Protein AF-X1B1H1-F1 (afdb_monomer)

Radius of gyration: 61.72 Å; Cα contacts (8 Å, |Δi|>4): 89; chains: 1; bounding box: 129×29×176 Å

Secondary structure (DSSP, 8-state):
-PPPPHHHHHHHHHHHHHHHHHHHHHHHHHHHHHHHHHHHHHHHHHHHHHHHHHHHHHHHHHHHHHHHHHHHHHHHHHHHHHHTT-HHHHHHHHHHHHHHHHHHT-HHHHHHHHHHHHHHHHHHHHHHHHHHHHHHHHHHHHHHHHHHHHHHHHHHHHHHHHHHHHHHHS-HHHHHHHHHHHHHHHHHHHHHHTT-HHHHHHHHHHHHHHHHTS-TTT---HHHHHHHHT-

Solvent-accessible surface area (backbone atoms only — not comparable to full-atom values): 12412 Å² total; per-residue (Å²): 137,85,79,82,58,71,69,60,59,55,50,53,54,52,51,51,52,49,54,52,50,51,52,50,51,52,51,49,52,52,51,53,50,52,52,52,51,52,53,50,49,53,51,52,51,55,50,49,55,52,50,53,54,51,49,54,53,51,54,49,49,51,52,54,52,53,45,47,52,54,27,50,53,29,45,52,52,17,52,51,29,45,76,70,66,38,52,72,60,16,44,51,28,46,53,55,24,38,56,40,33,58,78,71,64,43,59,70,60,39,53,52,49,55,50,48,54,56,47,46,58,53,54,53,52,53,51,53,51,52,51,53,51,52,51,52,52,52,52,50,53,50,52,56,47,53,50,52,52,52,52,52,51,53,49,52,49,52,51,50,50,52,50,51,50,51,60,69,65,51,52,69,69,58,51,52,52,51,56,50,38,54,57,44,48,58,50,24,58,54,31,48,78,68,70,38,54,75,59,24,52,55,39,52,54,50,41,46,54,55,57,72,69,46,61,63,91,80,53,79,54,67,66,62,47,54,57,57,75,76,107

Structure (mmCIF, N/CA/C/O backbone):
data_AF-X1B1H1-F1
#
_entry.id   AF-X1B1H1-F1
#
loop_
_atom_site.group_PDB
_atom_site.id
_atom_site.type_symbol
_atom_site.label_atom_id
_atom_site.label_alt_id
_atom_site.label_comp_id
_atom_site.label_asym_id
_atom_site.label_entity_id
_atom_site.label_seq_id
_atom_site.pdbx_PDB_ins_code
_atom_site.Cartn_x
_atom_site.Cartn_y
_atom_site.Cartn_z
_atom_site.occupancy
_atom_site.B_iso_or_equiv
_atom_site.auth_seq_id
_atom_site.auth_comp_id
_atom_site.auth_asym_id
_atom_site.auth_atom_id
_atom_site.pdbx_PDB_model_num
ATOM 1 N N . PRO A 1 1 ? 86.248 -3.460 -94.842 1.00 49.06 1 PRO A N 1
ATOM 2 C CA . PRO A 1 1 ? 84.869 -3.440 -94.292 1.00 49.06 1 PRO A CA 1
ATOM 3 C C . PRO A 1 1 ? 84.398 -4.857 -93.902 1.00 49.06 1 PRO A C 1
ATOM 5 O O . PRO A 1 1 ? 83.875 -5.594 -94.733 1.00 49.06 1 PRO A O 1
ATOM 8 N N . ARG A 1 2 ? 84.654 -5.277 -92.654 1.00 43.09 2 ARG A N 1
ATOM 9 C CA . ARG A 1 2 ? 84.189 -6.576 -92.135 1.00 43.09 2 ARG A CA 1
ATOM 10 C C . ARG A 1 2 ? 82.697 -6.467 -91.802 1.00 43.09 2 ARG A C 1
ATOM 12 O O . ARG A 1 2 ? 82.321 -5.658 -90.960 1.00 43.09 2 ARG A O 1
ATOM 19 N N . LYS A 1 3 ? 81.857 -7.245 -92.492 1.00 49.56 3 LYS A N 1
ATOM 20 C CA . LYS A 1 3 ? 80.425 -7.369 -92.181 1.00 49.56 3 LYS A CA 1
ATOM 21 C C . LYS A 1 3 ? 80.288 -8.062 -90.813 1.00 49.56 3 LYS A C 1
ATOM 23 O O . LYS A 1 3 ? 80.910 -9.108 -90.635 1.00 49.56 3 LYS A O 1
ATOM 28 N N . PRO A 1 4 ? 79.534 -7.507 -89.851 1.00 48.75 4 PRO A N 1
ATOM 29 C CA . PRO A 1 4 ? 79.318 -8.165 -88.565 1.00 48.75 4 PRO A CA 1
ATOM 30 C C . PRO A 1 4 ? 78.566 -9.492 -88.764 1.00 48.75 4 PRO A C 1
ATOM 32 O O . PRO A 1 4 ? 77.619 -9.553 -89.551 1.00 48.75 4 PRO A O 1
ATOM 35 N N . SER A 1 5 ? 79.019 -10.547 -88.076 1.00 52.56 5 SER A N 1
ATOM 36 C CA . SER A 1 5 ? 78.464 -11.904 -88.147 1.00 52.56 5 SER A CA 1
ATOM 37 C C . SER A 1 5 ? 77.014 -11.944 -87.658 1.00 52.56 5 SER A C 1
ATOM 39 O O . SER A 1 5 ? 76.649 -11.253 -86.706 1.00 52.56 5 SER A O 1
ATOM 41 N N . GLU A 1 6 ? 76.179 -12.781 -88.281 1.00 55.44 6 GLU A N 1
ATOM 42 C CA . GLU A 1 6 ? 74.757 -12.951 -87.932 1.00 55.44 6 GLU A CA 1
ATOM 43 C C . GLU A 1 6 ? 74.531 -13.307 -86.451 1.00 55.44 6 GLU A C 1
ATOM 45 O O . GLU A 1 6 ? 73.509 -12.925 -85.887 1.00 55.44 6 GLU A O 1
ATOM 50 N N . SER A 1 7 ? 75.520 -13.907 -85.775 1.00 55.31 7 SER A N 1
ATOM 51 C CA . SER A 1 7 ? 75.479 -14.171 -84.328 1.00 55.31 7 SER A CA 1
ATOM 52 C C . SER A 1 7 ? 75.371 -12.907 -83.458 1.00 55.31 7 SER A C 1
ATOM 54 O O . SER A 1 7 ? 74.765 -12.953 -82.388 1.00 55.31 7 SER A O 1
ATOM 56 N N . VAL A 1 8 ? 75.891 -11.760 -83.914 1.00 58.16 8 VAL A N 1
ATOM 57 C CA . VAL A 1 8 ? 75.849 -10.489 -83.165 1.00 58.16 8 VAL A CA 1
ATOM 58 C C . VAL A 1 8 ? 74.454 -9.857 -83.226 1.00 58.16 8 VAL A C 1
ATOM 60 O O . VAL A 1 8 ? 73.991 -9.284 -82.241 1.00 58.16 8 VAL A O 1
ATOM 63 N N . LYS A 1 9 ? 73.738 -10.014 -84.349 1.00 59.44 9 LYS A N 1
ATOM 64 C CA . LYS A 1 9 ? 72.364 -9.503 -84.509 1.00 59.44 9 LYS A CA 1
ATOM 65 C C . LYS A 1 9 ? 71.360 -10.289 -83.666 1.00 59.44 9 LYS A C 1
ATOM 67 O O . LYS A 1 9 ? 70.463 -9.696 -83.071 1.00 59.44 9 LYS A O 1
ATOM 72 N N . THR A 1 10 ? 71.532 -11.606 -83.572 1.00 62.06 10 THR A N 1
ATOM 73 C CA . THR A 1 10 ? 70.679 -12.473 -82.744 1.00 62.06 10 THR A CA 1
ATOM 74 C C . THR A 1 10 ? 70.890 -12.210 -81.252 1.00 62.06 10 THR A C 1
ATOM 76 O O . THR A 1 10 ? 69.921 -12.148 -80.501 1.00 62.06 10 THR A O 1
ATOM 79 N N . SER A 1 11 ? 72.139 -11.964 -80.837 1.00 64.31 11 SER A N 1
ATOM 80 C CA . SER A 1 11 ? 72.483 -11.585 -79.459 1.00 64.31 11 SER A CA 1
ATOM 81 C C . SER A 1 11 ? 71.861 -10.241 -79.045 1.00 64.31 11 SER A C 1
ATOM 83 O O . SER A 1 11 ? 71.249 -10.140 -77.983 1.00 64.31 11 SER A O 1
ATOM 85 N N . HIS A 1 12 ? 71.909 -9.227 -79.917 1.00 71.62 12 HIS A N 1
ATOM 86 C CA . HIS A 1 12 ? 71.305 -7.916 -79.644 1.00 71.62 12 HIS A CA 1
ATOM 87 C C . HIS A 1 12 ? 69.773 -7.983 -79.518 1.00 71.62 12 HIS A C 1
ATOM 89 O O . HIS A 1 12 ? 69.195 -7.352 -78.634 1.00 71.62 12 HIS A O 1
ATOM 95 N N . LYS A 1 13 ? 69.106 -8.781 -80.364 1.00 77.94 13 LYS A N 1
ATOM 96 C CA . LYS A 1 13 ? 67.648 -8.981 -80.301 1.00 77.94 13 LYS A CA 1
ATOM 97 C C . LYS A 1 13 ? 67.218 -9.706 -79.020 1.00 77.94 13 LYS A C 1
ATOM 99 O O . LYS A 1 13 ? 66.193 -9.362 -78.438 1.00 77.94 13 LYS A O 1
ATOM 104 N N . LEU A 1 14 ? 68.004 -10.686 -78.569 1.00 76.19 14 LEU A N 1
ATOM 105 C CA . LEU A 1 14 ? 67.754 -11.398 -77.313 1.00 76.19 14 LEU A CA 1
ATOM 106 C C . LEU A 1 14 ? 67.924 -10.471 -76.099 1.00 76.19 14 LEU A C 1
ATOM 108 O O . LEU A 1 14 ? 67.109 -10.503 -75.181 1.00 76.19 14 LEU A O 1
ATOM 112 N N . PHE A 1 15 ? 68.937 -9.599 -76.120 1.00 79.94 15 PHE A N 1
ATOM 113 C CA . PHE A 1 15 ? 69.171 -8.605 -75.071 1.00 79.94 15 PHE A CA 1
ATOM 114 C C . PHE A 1 15 ? 68.043 -7.561 -74.980 1.00 79.94 15 PHE A C 1
ATOM 116 O O . PHE A 1 15 ? 67.602 -7.221 -73.883 1.00 79.94 15 PHE A O 1
ATOM 123 N N . GLU A 1 16 ? 67.517 -7.092 -76.116 1.00 81.00 16 GLU A N 1
ATOM 124 C CA . GLU A 1 16 ? 66.339 -6.210 -76.146 1.00 81.00 16 GLU A CA 1
ATOM 125 C C . GLU A 1 16 ? 65.081 -6.903 -75.608 1.00 81.00 16 GLU A C 1
ATOM 127 O O . GLU A 1 16 ? 64.368 -6.323 -74.790 1.00 81.00 16 GLU A O 1
ATOM 132 N N . GLN A 1 17 ? 64.844 -8.165 -75.984 1.00 82.69 17 GLN A N 1
ATOM 133 C CA . GLN A 1 17 ? 63.729 -8.955 -75.448 1.00 82.69 17 GLN A CA 1
ATOM 134 C C . GLN A 1 17 ? 63.844 -9.180 -73.937 1.00 82.69 17 GLN A C 1
ATOM 136 O O . GLN A 1 17 ? 62.842 -9.080 -73.228 1.00 82.69 17 GLN A O 1
ATOM 141 N N . MET A 1 18 ? 65.054 -9.435 -73.429 1.00 82.50 18 MET A N 1
ATOM 142 C CA . MET A 1 18 ? 65.301 -9.526 -71.990 1.00 82.50 18 MET A CA 1
ATOM 143 C C . MET A 1 18 ? 64.982 -8.203 -71.287 1.00 82.50 18 MET A C 1
ATOM 145 O O . MET A 1 18 ? 64.227 -8.207 -70.317 1.00 82.50 18 MET A O 1
ATOM 149 N N . LYS A 1 19 ? 65.457 -7.071 -71.819 1.00 86.19 19 LYS A N 1
ATOM 150 C CA . LYS A 1 19 ? 65.198 -5.739 -71.252 1.00 86.19 19 LYS A CA 1
ATOM 151 C C . LYS A 1 19 ? 63.707 -5.381 -71.252 1.00 86.19 19 LYS A C 1
ATOM 153 O O . LYS A 1 19 ? 63.205 -4.819 -70.281 1.00 86.19 19 LYS A O 1
ATOM 158 N N . GLU A 1 20 ? 62.975 -5.729 -72.310 1.00 85.12 20 GLU A N 1
ATOM 159 C CA . GLU A 1 20 ? 61.517 -5.562 -72.355 1.00 85.12 20 GLU A CA 1
ATOM 160 C C . GLU A 1 20 ? 60.789 -6.468 -71.354 1.00 85.12 20 GLU A C 1
ATOM 162 O O . GLU A 1 20 ? 59.821 -6.032 -70.726 1.00 85.12 20 GLU A O 1
ATOM 167 N N . SER A 1 21 ? 61.236 -7.717 -71.191 1.00 86.38 21 SER A N 1
ATOM 168 C CA . SER A 1 21 ? 60.655 -8.653 -70.222 1.00 86.38 21 SER A CA 1
ATOM 169 C C . SER A 1 21 ? 60.861 -8.182 -68.781 1.00 86.38 21 SER A C 1
ATOM 171 O O . SER A 1 21 ? 59.910 -8.182 -68.004 1.00 86.38 21 SER A O 1
ATOM 173 N N . GLU A 1 22 ? 62.047 -7.658 -68.466 1.00 86.19 22 GLU A N 1
ATOM 174 C CA . GLU A 1 22 ? 62.397 -7.113 -67.154 1.00 86.19 22 GLU A CA 1
ATOM 175 C C . GLU A 1 22 ? 61.568 -5.860 -66.836 1.00 86.19 22 GLU A C 1
ATOM 177 O O . GLU A 1 22 ? 60.996 -5.746 -65.753 1.00 86.19 22 GLU A O 1
ATOM 182 N N . GLN A 1 23 ? 61.378 -4.964 -67.811 1.00 86.25 23 GLN A N 1
ATOM 183 C CA . GLN A 1 23 ? 60.494 -3.803 -67.656 1.00 86.25 23 GLN A CA 1
ATOM 184 C C . GLN A 1 23 ? 59.023 -4.192 -67.464 1.00 86.25 23 GLN A C 1
ATOM 186 O O . GLN A 1 23 ? 58.300 -3.531 -66.712 1.00 86.25 23 GLN A O 1
ATOM 191 N N . ARG A 1 24 ? 58.543 -5.239 -68.150 1.00 85.81 24 ARG A N 1
ATOM 192 C CA . ARG A 1 24 ? 57.185 -5.767 -67.938 1.00 85.81 24 ARG A CA 1
ATOM 193 C C . ARG A 1 24 ? 57.052 -6.380 -66.550 1.00 85.81 24 ARG A C 1
ATOM 195 O O . ARG A 1 24 ? 56.050 -6.130 -65.888 1.00 85.81 24 ARG A O 1
ATOM 202 N N . GLU A 1 25 ? 58.057 -7.120 -66.098 1.00 85.56 25 GLU A N 1
ATOM 203 C CA . GLU A 1 25 ? 58.081 -7.723 -64.768 1.00 85.56 25 GLU A CA 1
ATOM 204 C C . GLU A 1 25 ? 58.122 -6.654 -63.667 1.00 85.56 25 GLU A C 1
ATOM 206 O O . GLU A 1 25 ? 57.382 -6.743 -62.690 1.00 85.56 25 GLU A O 1
ATOM 211 N N . GLU A 1 26 ? 58.908 -5.591 -63.841 1.00 87.12 26 GLU A N 1
ATOM 212 C CA . GLU A 1 26 ? 58.978 -4.477 -62.895 1.00 87.12 26 GLU A CA 1
ATOM 213 C C . GLU A 1 26 ? 57.655 -3.695 -62.831 1.00 87.12 26 GLU A C 1
ATOM 215 O O . GLU A 1 26 ? 57.179 -3.353 -61.745 1.00 87.12 26 GLU A O 1
ATOM 220 N N . LYS A 1 27 ? 57.009 -3.455 -63.982 1.00 88.25 27 LYS A N 1
ATOM 221 C CA . LYS A 1 27 ? 55.666 -2.850 -64.041 1.00 88.25 27 LYS A CA 1
ATOM 222 C C . LYS A 1 27 ? 54.623 -3.730 -63.361 1.00 88.25 27 LYS A C 1
ATOM 224 O O . LYS A 1 27 ? 53.819 -3.215 -62.588 1.00 88.25 27 LYS A O 1
ATOM 229 N N . LEU A 1 28 ? 54.665 -5.041 -63.605 1.00 86.56 28 LEU A N 1
ATOM 230 C CA . LEU A 1 28 ? 53.758 -5.996 -62.978 1.00 86.56 28 LEU A CA 1
ATOM 231 C C . LEU A 1 28 ? 53.961 -6.014 -61.459 1.00 86.56 28 LEU A C 1
ATOM 233 O O . LEU A 1 28 ? 52.985 -5.895 -60.727 1.00 86.56 28 LEU A O 1
ATOM 237 N N . LYS A 1 29 ? 55.214 -6.045 -60.981 1.00 88.00 29 LYS A N 1
ATOM 238 C CA . LYS A 1 29 ? 55.556 -5.963 -59.550 1.00 88.00 29 LYS A CA 1
ATOM 239 C C . LYS A 1 29 ? 55.021 -4.680 -58.908 1.00 88.00 29 LYS A C 1
ATOM 241 O O . LYS A 1 29 ? 54.389 -4.752 -57.853 1.00 88.00 29 LYS A O 1
ATOM 246 N N . LYS A 1 30 ? 55.200 -3.519 -59.553 1.00 88.81 30 LYS A N 1
ATOM 247 C CA . LYS A 1 30 ? 54.667 -2.225 -59.079 1.00 88.81 30 LYS A CA 1
ATOM 248 C C . LYS A 1 30 ? 53.138 -2.219 -59.023 1.00 88.81 30 LYS A C 1
ATOM 250 O O . LYS A 1 30 ? 52.571 -1.789 -58.022 1.00 88.81 30 LYS A O 1
ATOM 255 N N . GLN A 1 31 ? 52.471 -2.751 -60.048 1.00 87.38 31 GLN A N 1
ATOM 256 C CA . GLN A 1 31 ? 51.011 -2.853 -60.088 1.00 87.38 31 GLN A CA 1
ATOM 257 C C . GLN A 1 31 ? 50.476 -3.811 -59.014 1.00 87.38 31 GLN A C 1
ATOM 259 O O . GLN A 1 31 ? 49.529 -3.474 -58.307 1.00 87.38 31 GLN A O 1
ATOM 264 N N . THR A 1 32 ? 51.104 -4.976 -58.829 1.00 86.44 32 THR A N 1
ATOM 265 C CA . THR A 1 32 ? 50.717 -5.918 -57.769 1.00 86.44 32 THR A CA 1
ATOM 266 C C . THR A 1 32 ? 50.934 -5.332 -56.381 1.00 86.44 32 THR A C 1
ATOM 268 O O . THR A 1 32 ? 50.080 -5.505 -55.518 1.00 86.44 32 THR A O 1
ATOM 271 N N . TYR A 1 33 ? 52.031 -4.595 -56.172 1.00 88.94 33 TYR A N 1
ATOM 272 C CA . TYR A 1 33 ? 52.303 -3.929 -54.902 1.00 88.94 33 TYR A CA 1
ATOM 273 C C . TYR A 1 33 ? 51.239 -2.869 -54.600 1.00 88.94 33 TYR A C 1
ATOM 275 O O . TYR A 1 33 ? 50.646 -2.912 -53.527 1.00 88.94 33 TYR A O 1
ATOM 283 N N . SER A 1 34 ? 50.917 -2.012 -55.579 1.00 88.06 34 SER A N 1
ATOM 284 C CA . SER A 1 34 ? 49.866 -0.990 -55.468 1.00 88.06 34 SER A CA 1
ATOM 285 C C . SER A 1 34 ? 48.492 -1.589 -55.138 1.00 88.06 34 SER A C 1
ATOM 287 O O . SER A 1 34 ? 47.797 -1.101 -54.249 1.00 88.06 34 SER A O 1
ATOM 289 N N . ASN A 1 35 ? 48.109 -2.680 -55.809 1.00 89.94 35 ASN A N 1
ATOM 290 C CA . ASN A 1 35 ? 46.823 -3.342 -55.570 1.00 89.94 35 ASN A CA 1
ATOM 291 C C . ASN A 1 35 ? 46.757 -3.982 -54.174 1.00 89.94 35 ASN A C 1
ATOM 293 O O . ASN A 1 35 ? 45.721 -3.933 -53.510 1.00 89.94 35 ASN A O 1
ATOM 297 N N . VAL A 1 36 ? 47.858 -4.586 -53.709 1.00 90.56 36 VAL A N 1
ATOM 298 C CA . VAL A 1 36 ? 47.939 -5.168 -52.362 1.00 90.56 36 VAL A CA 1
ATOM 299 C C . VAL A 1 36 ? 47.877 -4.075 -51.295 1.00 90.56 36 VAL A C 1
ATOM 301 O O . VAL A 1 36 ? 47.162 -4.250 -50.307 1.00 90.56 36 VAL A O 1
ATOM 304 N N . THR A 1 37 ? 48.565 -2.944 -51.484 1.00 91.31 37 THR A N 1
ATOM 305 C CA . THR A 1 37 ? 48.503 -1.812 -50.546 1.00 91.31 37 THR A CA 1
ATOM 306 C C . THR A 1 37 ? 47.105 -1.206 -50.486 1.00 91.31 37 THR A C 1
ATOM 308 O O . THR A 1 37 ? 46.572 -1.040 -49.391 1.00 91.31 37 THR A O 1
ATOM 311 N N . GLU A 1 38 ? 46.455 -0.987 -51.631 1.00 92.06 38 GLU A N 1
ATOM 312 C CA . GLU A 1 38 ? 45.087 -0.460 -51.680 1.00 92.06 38 GLU A CA 1
ATOM 313 C C . GLU A 1 38 ? 44.094 -1.421 -51.001 1.00 92.06 38 GLU A C 1
ATOM 315 O O . GLU A 1 38 ? 43.267 -1.013 -50.183 1.00 92.06 38 GLU A O 1
ATOM 320 N N . GLN A 1 39 ? 44.219 -2.731 -51.245 1.00 92.38 39 GLN A N 1
ATOM 321 C CA . GLN A 1 39 ? 43.381 -3.731 -50.584 1.00 92.38 39 GLN A CA 1
ATOM 322 C C . GLN A 1 39 ? 43.605 -3.762 -49.061 1.00 92.38 39 GLN A C 1
ATOM 324 O O . GLN A 1 39 ? 42.652 -3.950 -48.295 1.00 92.38 39 GLN A O 1
ATOM 329 N N . GLN A 1 40 ? 44.846 -3.589 -48.598 1.00 91.50 40 GLN A N 1
ATOM 330 C CA . GLN A 1 40 ? 45.159 -3.498 -47.170 1.00 91.50 40 GLN A CA 1
ATOM 331 C C . GLN A 1 40 ? 44.565 -2.235 -46.536 1.00 91.50 40 GLN A C 1
ATOM 333 O O . GLN A 1 40 ? 44.005 -2.319 -45.441 1.00 91.50 40 GLN A O 1
ATOM 338 N N . GLU A 1 41 ? 44.636 -1.089 -47.211 1.00 94.06 41 GLU A N 1
ATOM 339 C CA . GLU A 1 41 ? 44.036 0.168 -46.751 1.00 94.06 41 GLU A CA 1
ATOM 340 C C . GLU A 1 41 ? 42.512 0.072 -46.664 1.00 94.06 41 GLU A C 1
ATOM 342 O O . GLU A 1 41 ? 41.936 0.387 -45.621 1.00 94.06 41 GLU A O 1
ATOM 347 N N . GLN A 1 42 ? 41.853 -0.481 -47.686 1.00 93.69 42 GLN A N 1
ATOM 348 C CA . GLN A 1 42 ? 40.407 -0.715 -47.665 1.00 93.69 42 GLN A CA 1
ATOM 349 C C . GLN A 1 42 ? 39.985 -1.645 -46.517 1.00 93.69 42 GLN A C 1
ATOM 351 O O . GLN A 1 42 ? 38.959 -1.420 -45.872 1.00 93.69 42 GLN A O 1
ATOM 356 N N . ARG A 1 43 ? 40.771 -2.691 -46.219 1.00 94.31 43 ARG A N 1
ATOM 357 C CA . ARG A 1 43 ? 40.516 -3.569 -45.062 1.00 94.31 43 ARG A CA 1
ATOM 358 C C . ARG A 1 43 ? 40.670 -2.820 -43.741 1.00 94.31 43 ARG A C 1
ATOM 360 O O . ARG A 1 43 ? 39.830 -2.998 -42.861 1.00 94.31 43 ARG A O 1
ATOM 367 N N . LYS A 1 44 ? 41.703 -1.982 -43.600 1.00 95.25 44 LYS A N 1
ATOM 368 C CA . LYS A 1 44 ? 41.912 -1.150 -42.403 1.00 95.25 44 LYS A CA 1
ATOM 369 C C . LYS A 1 44 ? 40.752 -0.175 -42.192 1.00 95.25 44 LYS A C 1
ATOM 371 O O . LYS A 1 44 ? 40.247 -0.093 -41.076 1.00 95.25 44 LYS A O 1
ATOM 376 N N . LEU A 1 45 ? 40.290 0.490 -43.252 1.00 95.62 45 LEU A N 1
ATOM 377 C CA . LEU A 1 45 ? 39.136 1.394 -43.205 1.00 95.62 45 LEU A CA 1
ATOM 378 C C . LEU A 1 45 ? 37.864 0.663 -42.759 1.00 95.62 45 LEU A C 1
ATOM 380 O O . LEU A 1 45 ? 37.260 1.054 -41.766 1.00 95.62 45 LEU A O 1
ATOM 384 N N . LYS A 1 46 ? 37.524 -0.470 -43.390 1.00 96.00 46 LYS A N 1
ATOM 385 C CA . LYS A 1 46 ? 36.354 -1.283 -43.000 1.00 9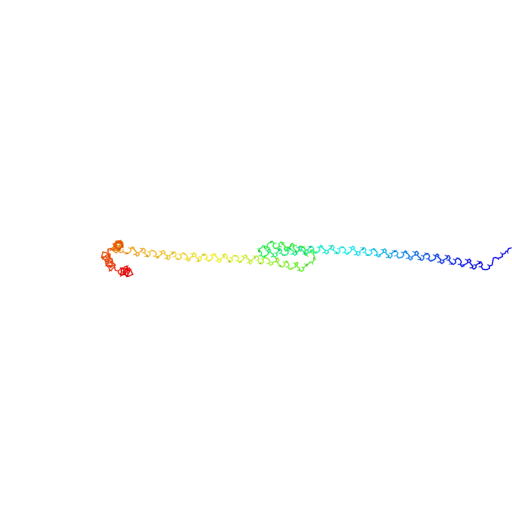6.00 46 LYS A CA 1
ATOM 386 C C . LYS A 1 46 ? 36.426 -1.785 -41.556 1.00 96.00 46 LYS A C 1
ATOM 388 O O . LYS A 1 46 ? 35.410 -1.852 -40.866 1.00 96.00 46 LYS A O 1
ATOM 393 N N . MET A 1 47 ? 37.617 -2.162 -41.089 1.00 94.50 47 MET A N 1
ATOM 394 C CA . MET A 1 47 ? 37.819 -2.571 -39.696 1.00 94.50 47 MET A CA 1
ATOM 395 C C . MET A 1 47 ? 37.602 -1.407 -38.728 1.00 94.50 47 MET A C 1
ATOM 397 O O . MET A 1 47 ? 36.950 -1.601 -37.703 1.00 94.50 47 MET A O 1
ATOM 401 N N . LYS A 1 48 ? 38.086 -0.209 -39.073 1.00 95.94 48 LYS A N 1
ATOM 402 C CA . LYS A 1 48 ? 37.878 1.008 -38.284 1.00 95.94 48 LYS A CA 1
ATOM 403 C C . LYS A 1 48 ? 36.394 1.383 -38.210 1.00 95.94 48 LYS A C 1
ATOM 405 O O . LYS A 1 48 ? 35.874 1.532 -37.110 1.00 95.94 48 LYS A O 1
ATOM 410 N N . GLU A 1 49 ? 35.688 1.406 -39.340 1.00 95.88 49 GLU A N 1
ATOM 411 C CA . GLU A 1 49 ? 34.237 1.661 -39.388 1.00 95.88 49 GLU A CA 1
ATOM 412 C C . GLU A 1 49 ? 33.448 0.651 -38.540 1.00 95.88 49 GLU A C 1
ATOM 414 O O . GLU A 1 49 ? 32.538 1.009 -37.788 1.00 95.88 49 GLU A O 1
ATOM 419 N N . LYS A 1 50 ? 33.810 -0.637 -38.615 1.00 96.06 50 LYS A N 1
ATOM 420 C CA . LYS A 1 50 ? 33.185 -1.683 -37.796 1.00 96.06 50 LYS A CA 1
ATOM 421 C C . LYS A 1 50 ? 33.449 -1.469 -36.305 1.00 96.06 50 LYS A C 1
ATOM 423 O O . LYS A 1 50 ? 32.553 -1.716 -35.497 1.00 96.06 50 LYS A O 1
ATOM 428 N N . GLN A 1 51 ? 34.653 -1.035 -35.939 1.00 95.31 51 GLN A N 1
ATOM 429 C CA . GLN A 1 51 ? 35.020 -0.749 -34.554 1.00 95.31 51 GLN A CA 1
ATOM 430 C C . GLN A 1 51 ? 34.245 0.457 -34.004 1.00 95.31 51 GLN A C 1
ATOM 432 O O . GLN A 1 51 ? 33.686 0.357 -32.915 1.00 95.31 51 GLN A O 1
ATOM 437 N N . GLU A 1 52 ? 34.126 1.539 -34.775 1.00 96.44 52 GLU A N 1
ATOM 438 C CA . GLU A 1 52 ? 33.327 2.722 -34.418 1.00 96.44 52 GLU A CA 1
ATOM 439 C C . GLU A 1 52 ? 31.836 2.369 -34.274 1.00 96.44 52 GLU A C 1
ATOM 441 O O . GLU A 1 52 ? 31.188 2.716 -33.283 1.00 96.44 52 GLU A O 1
ATOM 446 N N . LYS A 1 53 ? 31.287 1.574 -35.201 1.00 96.94 53 LYS A N 1
ATOM 447 C CA . LYS A 1 53 ? 29.904 1.079 -35.107 1.00 96.94 53 LYS A CA 1
ATOM 448 C C . LYS A 1 53 ? 29.684 0.187 -33.881 1.00 96.94 53 LYS A C 1
ATOM 450 O O . LYS A 1 53 ? 28.640 0.250 -33.240 1.00 96.94 53 LYS A O 1
ATOM 455 N N . LEU A 1 54 ? 30.656 -0.655 -33.533 1.00 96.75 54 LEU A N 1
ATOM 456 C CA . LEU A 1 54 ? 30.566 -1.484 -32.332 1.00 96.75 54 LEU A CA 1
ATOM 457 C C . LEU A 1 54 ? 30.627 -0.635 -31.058 1.00 96.75 54 LEU A C 1
ATOM 459 O O . LEU A 1 54 ? 29.915 -0.928 -30.099 1.00 96.75 54 LEU A O 1
ATOM 463 N N . GLN A 1 55 ? 31.459 0.405 -31.045 1.00 96.62 55 GLN A N 1
ATOM 464 C CA . GLN A 1 55 ? 31.576 1.315 -29.913 1.00 96.62 55 GLN A CA 1
ATOM 465 C C . GLN A 1 55 ? 30.272 2.089 -29.680 1.00 96.62 55 GLN A C 1
ATOM 467 O O . GLN A 1 55 ? 29.750 2.062 -28.569 1.00 96.62 55 GLN A O 1
ATOM 472 N N . THR A 1 56 ? 29.684 2.663 -30.730 1.00 96.94 56 THR A N 1
ATOM 473 C CA . THR A 1 56 ? 28.394 3.374 -30.634 1.00 96.94 56 THR A CA 1
ATOM 474 C C . THR A 1 56 ? 27.256 2.467 -30.154 1.00 96.94 56 THR A C 1
ATOM 476 O O . THR A 1 56 ? 26.450 2.873 -29.319 1.00 96.94 56 THR A O 1
ATOM 479 N N . LEU A 1 57 ? 27.210 1.206 -30.601 1.00 96.56 57 LEU A N 1
ATOM 480 C CA . LEU A 1 57 ? 26.240 0.226 -30.096 1.00 96.56 57 LEU A CA 1
ATOM 481 C C . LEU A 1 57 ? 26.449 -0.108 -28.612 1.00 96.56 57 LEU A C 1
ATOM 483 O O . LEU A 1 57 ? 25.472 -0.282 -27.887 1.00 96.56 57 LEU A O 1
ATOM 487 N N . ARG A 1 58 ? 27.702 -0.203 -28.150 1.00 96.50 58 ARG A N 1
ATOM 488 C CA . ARG A 1 58 ? 28.015 -0.443 -26.730 1.00 96.50 58 ARG A CA 1
ATOM 489 C C . ARG A 1 58 ? 27.611 0.736 -25.856 1.00 96.50 58 ARG A C 1
ATOM 491 O O . ARG A 1 58 ? 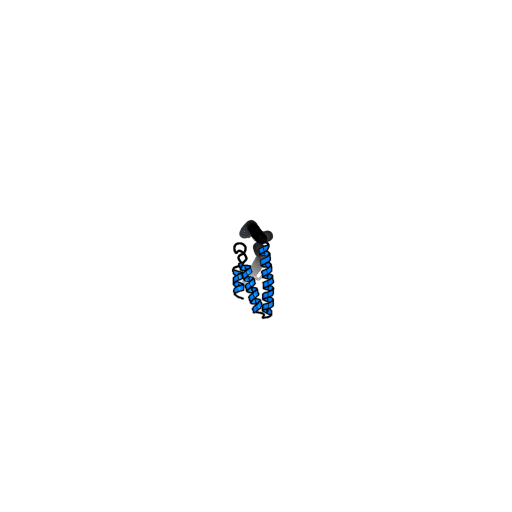27.044 0.522 -24.790 1.00 96.50 58 ARG A O 1
ATOM 498 N N . GLU A 1 59 ? 27.889 1.954 -26.306 1.00 96.69 59 GLU A N 1
ATOM 499 C CA . GLU A 1 59 ? 27.513 3.181 -25.600 1.00 96.69 59 GLU A CA 1
ATOM 500 C C . GLU A 1 59 ? 25.993 3.317 -25.507 1.00 96.69 59 GLU A C 1
ATOM 502 O O . GLU A 1 59 ? 25.471 3.521 -24.413 1.00 96.69 59 GLU A O 1
ATOM 507 N N . LYS A 1 60 ? 25.277 3.087 -26.616 1.00 96.25 60 LYS A N 1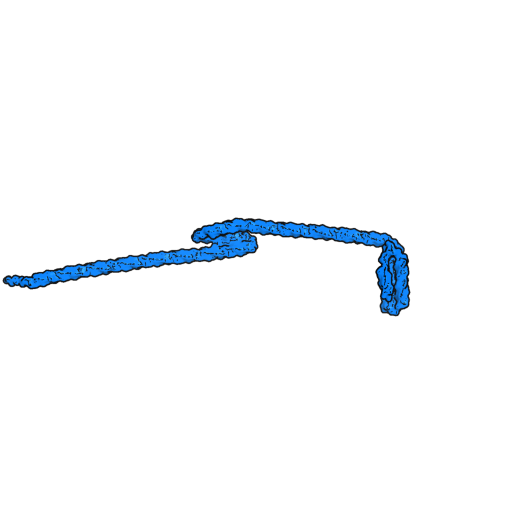
ATOM 508 C CA . LYS A 1 60 ? 23.812 3.071 -26.618 1.00 96.25 60 LYS A CA 1
ATOM 509 C C . LYS A 1 60 ? 23.253 2.010 -25.671 1.00 96.25 60 LYS A C 1
ATOM 511 O O . LYS A 1 60 ? 22.400 2.318 -24.851 1.00 96.25 60 LYS A O 1
ATOM 516 N N . LYS A 1 61 ? 23.774 0.780 -25.729 1.00 96.62 61 LYS A N 1
ATOM 517 C CA . LYS A 1 61 ? 23.340 -0.291 -24.824 1.00 96.62 61 LYS A CA 1
ATOM 518 C C . LYS A 1 61 ? 23.534 0.099 -23.356 1.00 96.62 61 LYS A C 1
ATOM 520 O O . LYS A 1 61 ? 22.644 -0.126 -22.551 1.00 96.62 61 LYS A O 1
ATOM 525 N N . LYS A 1 62 ? 24.671 0.711 -23.015 1.00 97.19 62 LYS A N 1
ATOM 526 C CA . LYS A 1 62 ? 24.933 1.172 -21.648 1.00 97.19 62 LYS A CA 1
ATOM 527 C C . LYS A 1 62 ? 23.917 2.230 -21.199 1.00 97.19 62 LYS A C 1
ATOM 529 O O . LYS A 1 62 ? 23.447 2.164 -20.071 1.00 97.19 62 LYS A O 1
ATOM 534 N N . GLN A 1 63 ? 23.561 3.171 -22.074 1.00 96.75 63 GLN A N 1
ATOM 535 C CA . GLN A 1 63 ? 22.517 4.162 -21.787 1.00 96.75 63 GLN A CA 1
ATOM 536 C C . GLN A 1 63 ? 21.150 3.498 -21.573 1.00 96.75 63 GLN A C 1
ATOM 538 O O . GLN A 1 63 ? 20.459 3.828 -20.611 1.00 96.75 63 GLN A O 1
ATOM 543 N N . ASP A 1 64 ? 20.788 2.535 -22.423 1.00 96.62 64 ASP A N 1
ATOM 544 C CA . ASP A 1 64 ? 19.534 1.786 -22.297 1.00 96.62 64 ASP A CA 1
ATOM 545 C C . ASP A 1 64 ? 19.491 0.982 -20.979 1.00 96.62 64 ASP A C 1
ATOM 547 O O . ASP A 1 64 ? 18.472 0.979 -20.283 1.00 96.62 64 ASP A O 1
ATOM 551 N N . ASP A 1 65 ? 20.608 0.359 -20.586 1.00 97.44 65 ASP A N 1
ATOM 552 C CA . ASP A 1 65 ? 20.747 -0.378 -19.322 1.00 97.44 65 ASP A CA 1
ATOM 553 C C . ASP A 1 65 ? 20.614 0.568 -18.104 1.00 97.44 65 ASP A C 1
ATOM 555 O O . ASP A 1 65 ? 19.914 0.254 -17.137 1.00 97.44 65 ASP A O 1
ATOM 559 N N . GLU A 1 66 ? 21.218 1.762 -18.153 1.00 97.69 66 GLU A N 1
ATOM 560 C CA . GLU A 1 66 ? 21.100 2.780 -17.095 1.00 97.69 66 GLU A CA 1
ATOM 561 C C . GLU A 1 66 ? 19.664 3.312 -16.950 1.00 97.69 66 GLU A C 1
ATOM 563 O O . GLU A 1 66 ? 19.164 3.469 -15.831 1.00 97.69 66 GLU A O 1
ATOM 568 N N . LEU A 1 67 ? 18.982 3.582 -18.068 1.00 97.50 67 LEU A N 1
ATOM 569 C CA . LEU A 1 67 ? 17.573 3.985 -18.071 1.00 97.50 67 LEU A CA 1
ATOM 570 C C . LEU A 1 67 ? 16.675 2.870 -17.531 1.00 97.50 67 LEU A C 1
ATOM 572 O O . LEU A 1 67 ? 15.738 3.145 -16.780 1.00 97.50 67 LEU A O 1
ATOM 576 N N . THR A 1 68 ? 16.987 1.619 -17.874 1.00 97.19 68 THR A N 1
ATOM 577 C CA . THR A 1 68 ? 16.270 0.441 -17.382 1.00 97.19 68 THR A CA 1
ATOM 578 C C . THR A 1 68 ? 16.372 0.330 -15.864 1.00 97.19 68 THR A C 1
ATOM 580 O O . THR A 1 68 ? 15.339 0.216 -15.203 1.00 97.19 68 THR A O 1
ATOM 583 N N . SER A 1 69 ? 17.584 0.427 -15.303 1.00 98.25 69 SER A N 1
ATOM 584 C CA . SER A 1 69 ? 17.805 0.368 -13.848 1.00 98.25 69 SER A CA 1
ATOM 585 C C . SER A 1 69 ? 17.014 1.455 -13.120 1.00 98.25 69 SER A C 1
ATOM 587 O O . SER A 1 69 ? 16.236 1.162 -12.216 1.00 98.25 69 SER A O 1
ATOM 589 N N . LYS A 1 70 ? 17.115 2.708 -13.583 1.00 98.19 70 LYS A N 1
ATOM 590 C CA . LYS A 1 70 ? 16.370 3.838 -13.000 1.00 98.19 70 LYS A CA 1
ATOM 591 C C . LYS A 1 70 ? 14.856 3.650 -13.096 1.00 98.19 70 LYS A C 1
ATOM 593 O O . LYS A 1 70 ? 14.129 3.973 -12.161 1.00 98.19 70 LYS A O 1
ATOM 598 N N . GLY A 1 71 ? 14.368 3.124 -14.220 1.00 98.00 71 GLY A N 1
ATOM 599 C CA . GLY A 1 71 ? 12.955 2.799 -14.398 1.00 98.00 71 GLY A CA 1
ATOM 600 C C . GLY A 1 71 ? 12.476 1.761 -13.387 1.00 98.00 71 GLY A C 1
ATOM 601 O O . GLY A 1 71 ? 11.426 1.948 -12.777 1.00 98.00 71 GLY A O 1
ATOM 602 N N . GLN A 1 72 ? 13.257 0.703 -13.164 1.00 97.44 72 GLN A N 1
ATOM 603 C CA . GLN A 1 72 ? 12.943 -0.346 -12.189 1.00 97.44 72 GLN A CA 1
ATOM 604 C C . GLN A 1 72 ? 12.954 0.172 -10.746 1.00 97.44 72 GLN A C 1
ATOM 606 O O . GLN A 1 72 ? 12.019 -0.113 -10.000 1.00 97.44 72 GLN A O 1
ATOM 611 N N . GLU A 1 73 ? 13.939 0.989 -10.374 1.00 98.44 73 GLU A N 1
ATOM 612 C CA . GLU A 1 73 ? 14.005 1.627 -9.051 1.00 98.44 73 GLU A CA 1
ATOM 613 C C . GLU A 1 73 ? 12.764 2.494 -8.777 1.00 98.44 73 GLU A C 1
ATOM 615 O O . GLU A 1 73 ? 12.147 2.396 -7.715 1.00 98.44 73 GLU A O 1
ATOM 620 N N . LEU A 1 74 ? 12.334 3.299 -9.758 1.00 98.44 74 LEU A N 1
ATOM 621 C CA . LEU A 1 74 ? 11.113 4.105 -9.641 1.00 98.44 74 LEU A CA 1
ATOM 622 C C . LEU A 1 74 ? 9.855 3.245 -9.469 1.00 98.44 74 LEU A C 1
ATOM 624 O O . LEU A 1 74 ? 8.953 3.628 -8.722 1.00 98.44 74 LEU A O 1
ATOM 628 N N . LEU A 1 75 ? 9.781 2.084 -10.130 1.00 97.81 75 LEU A N 1
ATOM 629 C CA . LEU A 1 75 ? 8.674 1.147 -9.938 1.00 97.81 75 LEU A CA 1
ATOM 630 C C . LEU A 1 75 ? 8.665 0.546 -8.539 1.00 97.81 75 LEU A C 1
ATOM 632 O O . LEU A 1 75 ? 7.602 0.437 -7.930 1.00 97.81 75 LEU A O 1
ATOM 636 N N . GLU A 1 76 ? 9.821 0.138 -8.029 1.00 98.25 76 GLU A N 1
ATOM 637 C CA . GLU A 1 76 ? 9.927 -0.435 -6.691 1.00 98.25 76 GLU A CA 1
ATOM 638 C C . GLU A 1 76 ? 9.513 0.584 -5.624 1.00 98.25 76 GLU A C 1
ATOM 640 O O . GLU A 1 76 ? 8.658 0.289 -4.783 1.00 98.25 76 GLU A O 1
ATOM 645 N N . LEU A 1 77 ? 10.013 1.817 -5.736 1.00 98.31 77 LEU A N 1
ATOM 646 C CA . LEU A 1 77 ? 9.614 2.927 -4.874 1.00 98.31 77 LEU A CA 1
ATOM 647 C C . LEU A 1 77 ? 8.113 3.227 -4.999 1.00 98.31 77 LEU A C 1
ATOM 649 O O . LEU A 1 77 ? 7.430 3.382 -3.986 1.00 98.31 77 LEU A O 1
ATOM 653 N N . GLY A 1 78 ? 7.570 3.262 -6.220 1.00 98.12 78 GLY A N 1
ATOM 654 C CA . GLY A 1 78 ? 6.139 3.485 -6.451 1.00 98.12 78 GLY A CA 1
ATOM 655 C C . GLY A 1 78 ? 5.267 2.414 -5.792 1.00 98.12 78 GLY A C 1
ATOM 656 O O . GLY A 1 78 ? 4.294 2.735 -5.108 1.00 98.12 78 GLY A O 1
ATOM 657 N N . ASN A 1 79 ? 5.672 1.147 -5.900 1.00 97.69 79 ASN A N 1
ATOM 658 C CA . ASN A 1 79 ? 5.005 0.022 -5.246 1.00 97.69 79 ASN A CA 1
ATOM 659 C C . ASN A 1 79 ? 5.080 0.114 -3.716 1.00 97.69 79 ASN A C 1
ATOM 661 O O . ASN A 1 79 ? 4.112 -0.212 -3.023 1.00 97.69 79 ASN A O 1
ATOM 665 N N . GLN A 1 80 ? 6.214 0.554 -3.166 1.00 98.31 80 GLN A N 1
ATOM 666 C CA . GLN A 1 80 ? 6.363 0.768 -1.728 1.00 98.31 80 GLN A CA 1
ATOM 667 C C . GLN A 1 80 ? 5.421 1.869 -1.229 1.00 98.31 80 GLN A C 1
ATOM 669 O O . GLN A 1 80 ? 4.706 1.662 -0.245 1.00 98.31 80 GLN A O 1
ATOM 674 N N . LYS A 1 81 ? 5.364 3.000 -1.937 1.00 97.75 81 LYS A N 1
ATOM 675 C CA . LYS A 1 81 ? 4.466 4.120 -1.624 1.00 97.75 81 LYS A CA 1
ATOM 676 C C . LYS A 1 81 ? 2.999 3.716 -1.702 1.00 97.75 81 LYS A C 1
ATOM 678 O O . LYS A 1 81 ? 2.212 4.045 -0.816 1.00 97.75 81 LYS A O 1
ATOM 683 N N . LEU A 1 82 ? 2.644 2.890 -2.685 1.00 96.25 82 LEU A N 1
ATOM 684 C CA . LEU A 1 82 ? 1.300 2.332 -2.802 1.00 96.25 82 LEU A CA 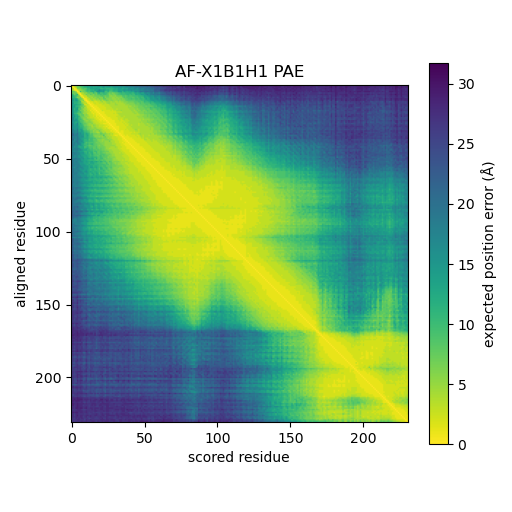1
ATOM 685 C C . LEU A 1 82 ? 0.928 1.451 -1.597 1.00 96.25 82 LEU A C 1
ATOM 687 O O . LEU A 1 82 ? -0.157 1.605 -1.038 1.00 96.25 82 LEU A O 1
ATOM 691 N N . LYS A 1 83 ? 1.838 0.580 -1.137 1.00 96.12 83 LYS A N 1
ATOM 692 C CA . LYS A 1 83 ? 1.636 -0.239 0.078 1.00 96.12 83 LYS A CA 1
ATOM 693 C C . LYS A 1 83 ? 1.468 0.612 1.339 1.00 96.12 83 LYS A C 1
ATOM 695 O O . LYS A 1 83 ? 0.714 0.235 2.233 1.00 96.12 83 LYS A O 1
ATOM 700 N N . GLN A 1 84 ? 2.146 1.756 1.399 1.00 96.69 84 GLN A N 1
ATOM 701 C CA . GLN A 1 84 ? 2.030 2.739 2.481 1.00 96.69 84 GLN A CA 1
ATOM 702 C C . GLN A 1 84 ? 0.768 3.612 2.375 1.00 96.69 84 GLN A C 1
ATOM 704 O O . GLN A 1 84 ? 0.521 4.424 3.261 1.00 96.69 84 GLN A O 1
ATOM 709 N N . LYS A 1 85 ? -0.068 3.407 1.343 1.00 95.62 85 LYS A N 1
ATOM 710 C CA . LYS A 1 85 ? -1.274 4.203 1.039 1.00 95.62 85 LYS A CA 1
ATOM 711 C C . LYS A 1 85 ? -0.966 5.662 0.681 1.00 95.62 85 LYS A C 1
ATOM 713 O O . LYS A 1 85 ? -1.845 6.520 0.721 1.00 95.62 85 LYS A O 1
ATOM 718 N N . GLU A 1 86 ? 0.266 5.937 0.260 1.00 96.81 86 GLU A N 1
ATOM 719 C CA . GLU A 1 86 ? 0.721 7.236 -0.239 1.00 96.81 86 GLU A CA 1
ATOM 720 C C . GLU A 1 86 ? 0.442 7.322 -1.748 1.00 96.81 86 GLU A C 1
ATOM 722 O O . GLU A 1 86 ? 1.331 7.284 -2.600 1.00 96.81 86 GLU A O 1
ATOM 727 N N . PHE A 1 87 ? -0.849 7.369 -2.088 1.00 96.31 87 PHE A N 1
ATOM 728 C CA . PHE A 1 87 ? -1.344 7.199 -3.458 1.00 96.31 87 PHE A CA 1
ATOM 729 C C . PHE A 1 87 ? -0.829 8.253 -4.447 1.00 96.31 87 PHE A C 1
ATOM 731 O O . PHE A 1 87 ? -0.500 7.925 -5.587 1.00 96.31 87 PHE A O 1
ATOM 738 N N . ASP A 1 88 ? -0.755 9.516 -4.026 1.00 96.50 88 ASP A N 1
ATOM 739 C CA . ASP A 1 88 ? -0.350 10.619 -4.902 1.00 96.50 88 ASP A CA 1
ATOM 740 C C . ASP A 1 88 ? 1.158 10.552 -5.224 1.00 96.50 88 ASP A C 1
ATOM 742 O O . ASP A 1 88 ? 1.564 10.765 -6.371 1.00 96.50 88 ASP A O 1
ATOM 746 N N . GLU A 1 89 ? 1.979 10.142 -4.251 1.00 97.44 89 GLU A N 1
ATOM 747 C CA . GLU A 1 89 ? 3.411 9.890 -4.451 1.00 97.44 89 GLU A CA 1
ATOM 748 C C . GLU A 1 89 ? 3.651 8.684 -5.367 1.00 97.44 89 GLU A C 1
ATOM 750 O O . GLU A 1 89 ? 4.454 8.768 -6.298 1.00 97.44 89 GLU A O 1
ATOM 755 N N . ALA A 1 90 ? 2.901 7.592 -5.173 1.00 98.19 90 ALA A N 1
ATOM 756 C CA . ALA A 1 90 ? 2.969 6.418 -6.041 1.00 98.19 90 ALA A CA 1
ATOM 757 C C . ALA A 1 90 ? 2.640 6.766 -7.506 1.00 98.19 90 ALA A C 1
ATOM 759 O O . ALA A 1 90 ? 3.380 6.384 -8.415 1.00 98.19 90 ALA A O 1
ATOM 760 N N . LYS A 1 91 ? 1.582 7.561 -7.750 1.00 97.88 91 LYS A N 1
ATOM 761 C CA . LYS A 1 91 ? 1.236 8.045 -9.102 1.00 97.88 91 LYS A CA 1
ATOM 762 C C . LYS A 1 91 ? 2.374 8.855 -9.721 1.00 97.88 91 LYS A C 1
ATOM 764 O O . LYS A 1 91 ? 2.664 8.685 -10.904 1.00 97.88 91 LYS A O 1
ATOM 769 N N . ASN A 1 92 ? 3.016 9.732 -8.948 1.00 98.12 92 ASN A N 1
ATOM 770 C CA . ASN A 1 92 ? 4.132 10.535 -9.443 1.00 98.12 92 ASN A CA 1
ATOM 771 C C . ASN A 1 92 ? 5.325 9.655 -9.860 1.00 98.12 92 ASN A C 1
ATOM 773 O O . ASN A 1 92 ? 5.858 9.820 -10.956 1.00 98.12 92 ASN A O 1
ATOM 777 N N . LEU A 1 93 ? 5.694 8.672 -9.034 1.00 98.50 93 LEU A N 1
ATOM 778 C CA . LEU A 1 93 ? 6.783 7.736 -9.334 1.00 98.50 93 LEU A CA 1
ATOM 779 C C . LEU A 1 93 ? 6.491 6.889 -10.580 1.00 98.50 93 LEU A C 1
ATOM 781 O O . LEU A 1 93 ? 7.352 6.757 -11.450 1.00 98.50 93 LEU A O 1
ATOM 785 N N . TYR A 1 94 ? 5.258 6.398 -10.738 1.00 98.38 94 TYR A N 1
ATOM 786 C CA . TYR A 1 94 ? 4.858 5.680 -11.951 1.00 98.38 94 TYR A CA 1
ATOM 787 C C . TYR A 1 94 ? 4.874 6.565 -13.200 1.00 98.38 94 TYR A C 1
ATOM 789 O O . TYR A 1 94 ? 5.298 6.107 -14.259 1.00 98.38 94 TYR A O 1
ATOM 797 N N . ASN A 1 95 ? 4.491 7.841 -13.098 1.00 98.25 95 ASN A N 1
ATOM 798 C CA . ASN A 1 95 ? 4.612 8.781 -14.216 1.00 98.25 95 ASN A CA 1
ATOM 799 C C . ASN A 1 95 ? 6.076 9.028 -14.615 1.00 98.25 95 ASN A C 1
ATOM 801 O O . ASN A 1 95 ? 6.382 9.091 -15.806 1.00 98.25 95 ASN A O 1
ATOM 805 N N . GLN A 1 96 ? 6.990 9.116 -13.645 1.00 98.38 96 GLN A N 1
ATOM 806 C CA . GLN A 1 96 ? 8.424 9.228 -13.926 1.00 98.38 96 GLN A CA 1
ATOM 807 C C . GLN A 1 96 ? 8.962 7.961 -14.609 1.00 98.38 96 GLN A C 1
ATOM 809 O O . GLN A 1 96 ? 9.667 8.064 -15.615 1.00 98.38 96 GLN A O 1
ATOM 814 N N . ALA A 1 97 ? 8.562 6.772 -14.141 1.00 98.38 97 ALA A N 1
ATOM 815 C CA . ALA A 1 97 ? 8.920 5.500 -14.771 1.00 98.38 97 ALA A CA 1
ATOM 816 C C . ALA A 1 97 ? 8.391 5.400 -16.215 1.00 98.38 97 ALA A C 1
ATOM 818 O O . ALA A 1 97 ? 9.128 4.999 -17.114 1.00 98.38 97 ALA A O 1
ATOM 819 N N . ILE A 1 98 ? 7.153 5.850 -16.472 1.00 98.19 98 ILE A N 1
ATOM 820 C CA . ILE A 1 98 ? 6.590 5.958 -17.830 1.00 98.19 98 ILE A CA 1
ATOM 821 C C . ILE A 1 98 ? 7.469 6.848 -18.716 1.00 98.19 98 ILE A C 1
ATOM 823 O O . ILE A 1 98 ? 7.695 6.514 -19.880 1.00 98.19 98 ILE A O 1
ATOM 827 N N . GLY A 1 99 ? 7.984 7.959 -18.183 1.00 97.94 99 GLY A N 1
ATOM 828 C CA . GLY A 1 99 ? 8.903 8.842 -18.901 1.00 97.94 99 GLY A CA 1
ATOM 829 C C . GLY A 1 99 ? 10.166 8.118 -19.375 1.00 97.94 99 GLY A C 1
ATOM 830 O O . GLY A 1 99 ? 10.537 8.242 -20.542 1.00 97.94 99 GLY A O 1
ATOM 831 N N . LEU A 1 100 ? 10.782 7.305 -18.510 1.00 97.81 100 LEU A N 1
ATOM 832 C CA . LEU A 1 100 ? 11.966 6.508 -18.859 1.00 97.81 100 LEU A CA 1
ATOM 833 C C . LEU A 1 100 ? 11.633 5.378 -19.843 1.00 97.81 100 LEU A C 1
ATOM 835 O O . LEU A 1 100 ? 12.324 5.200 -20.844 1.00 97.81 100 LEU A O 1
ATOM 839 N N . PHE A 1 101 ? 10.528 4.663 -19.632 1.00 97.81 101 PHE A N 1
ATOM 840 C CA . PHE A 1 101 ? 10.089 3.597 -20.540 1.00 97.81 101 PHE A CA 1
ATOM 841 C C . PHE A 1 101 ? 9.675 4.113 -21.915 1.00 97.81 101 PHE A C 1
ATOM 843 O O . PHE A 1 101 ? 9.802 3.395 -22.905 1.00 97.81 101 PHE A O 1
ATOM 850 N N . THR A 1 102 ? 9.245 5.372 -22.007 1.00 97.88 102 THR A N 1
ATOM 851 C CA . THR A 1 102 ? 8.975 6.020 -23.295 1.00 97.88 102 THR A CA 1
ATOM 852 C C . THR A 1 102 ? 10.268 6.222 -24.085 1.00 97.88 102 THR A C 1
ATOM 854 O O . THR A 1 102 ? 10.270 5.999 -25.292 1.00 97.88 102 THR A O 1
ATOM 857 N N . GLN A 1 103 ? 11.375 6.573 -23.418 1.00 96.44 103 GLN A N 1
ATOM 858 C CA . GLN A 1 103 ? 12.693 6.694 -24.059 1.00 96.44 103 GLN A CA 1
ATOM 859 C C . GLN A 1 103 ? 13.217 5.334 -24.546 1.00 96.44 103 GLN A C 1
ATOM 861 O O . GLN A 1 103 ? 13.840 5.265 -25.601 1.00 96.44 103 GLN A O 1
ATOM 866 N N . LEU A 1 104 ? 12.903 4.257 -23.818 1.00 95.62 104 LEU A N 1
ATOM 867 C CA . LEU A 1 104 ? 13.257 2.877 -24.174 1.00 95.62 10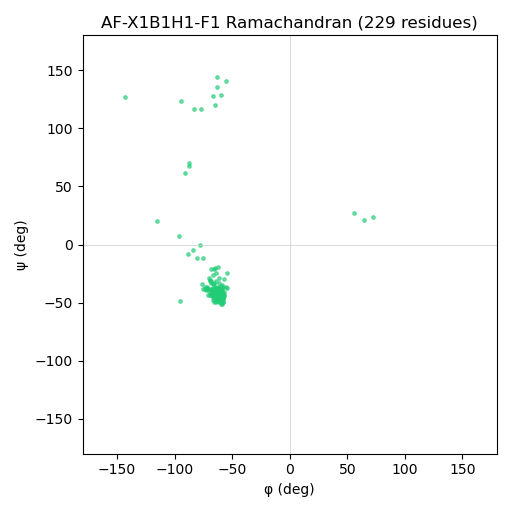4 LEU A CA 1
ATOM 868 C C . LEU A 1 104 ? 12.319 2.234 -25.215 1.00 95.62 104 LEU A C 1
ATOM 870 O O . LEU A 1 104 ? 12.625 1.163 -25.738 1.00 95.62 104 LEU A O 1
ATOM 874 N N . GLY A 1 105 ? 11.170 2.850 -25.516 1.00 96.56 105 GLY A N 1
ATOM 875 C CA . GLY A 1 105 ? 10.159 2.288 -26.422 1.00 96.56 105 GLY A CA 1
ATOM 876 C C . GLY A 1 105 ? 9.371 1.105 -25.839 1.00 96.56 105 GLY A C 1
ATOM 877 O O . GLY A 1 105 ? 8.847 0.282 -26.587 1.00 96.56 105 GLY A O 1
ATOM 878 N N . TRP A 1 106 ? 9.286 0.987 -24.512 1.00 97.50 106 TRP A N 1
ATOM 879 C CA . TRP A 1 106 ? 8.617 -0.123 -23.816 1.00 97.50 106 TRP A CA 1
ATOM 880 C C . TRP A 1 106 ? 7.122 0.154 -23.614 1.00 97.50 106 TRP A C 1
ATOM 882 O O . TRP A 1 106 ? 6.647 0.426 -22.509 1.00 97.50 106 TRP A O 1
ATOM 892 N N . TYR A 1 107 ? 6.365 0.136 -24.710 1.00 96.88 107 TYR A N 1
ATOM 893 C CA . TYR A 1 107 ? 4.965 0.573 -24.716 1.00 96.88 107 TYR A CA 1
ATOM 894 C C . TYR A 1 107 ? 4.008 -0.335 -23.933 1.00 96.88 107 TYR A C 1
ATOM 896 O O . TYR A 1 107 ? 3.058 0.176 -23.334 1.00 96.88 107 TYR A O 1
ATOM 904 N N . ASP A 1 108 ? 4.270 -1.641 -23.869 1.00 97.12 108 ASP A N 1
ATOM 905 C CA . ASP A 1 108 ? 3.423 -2.583 -23.124 1.00 97.12 108 ASP A CA 1
ATOM 906 C C . ASP A 1 108 ? 3.452 -2.279 -21.616 1.00 97.12 108 ASP A C 1
ATOM 908 O O . ASP A 1 108 ? 2.423 -2.220 -20.943 1.00 97.12 108 ASP A O 1
ATOM 912 N N . GLN A 1 109 ? 4.636 -1.973 -21.092 1.00 96.06 109 GLN A N 1
ATOM 913 C CA . GLN A 1 109 ? 4.889 -1.621 -19.698 1.00 96.06 109 GLN A CA 1
ATOM 914 C C . GLN A 1 109 ? 4.245 -0.275 -19.373 1.00 96.06 109 GLN A C 1
ATOM 916 O O . GLN A 1 109 ? 3.622 -0.123 -18.324 1.00 96.06 109 GLN A O 1
ATOM 921 N N . ILE A 1 110 ? 4.309 0.688 -20.298 1.00 97.81 110 ILE A N 1
ATOM 922 C CA . ILE A 1 110 ? 3.597 1.964 -20.162 1.00 97.81 110 ILE A CA 1
ATOM 923 C C . ILE A 1 110 ? 2.084 1.736 -20.067 1.00 97.81 110 ILE A C 1
ATOM 925 O O . ILE A 1 110 ? 1.422 2.381 -19.253 1.00 97.81 110 ILE A O 1
ATOM 929 N N . ALA A 1 111 ? 1.521 0.837 -20.879 1.00 97.81 111 ALA A N 1
ATOM 930 C CA . ALA A 1 111 ? 0.093 0.533 -20.838 1.00 97.81 111 ALA A CA 1
ATOM 931 C C . ALA A 1 111 ? -0.321 -0.074 -19.487 1.00 97.81 111 ALA A C 1
ATOM 933 O O . ALA A 1 111 ? -1.322 0.356 -18.906 1.00 97.81 111 ALA A O 1
ATOM 934 N N . ILE A 1 112 ? 0.483 -1.000 -18.953 1.00 97.50 112 ILE A N 1
ATOM 935 C CA . ILE A 1 112 ? 0.279 -1.584 -17.619 1.00 97.50 112 ILE A CA 1
ATOM 936 C C . ILE A 1 112 ? 0.308 -0.490 -16.545 1.00 97.50 112 ILE A C 1
ATOM 938 O O . ILE A 1 112 ? -0.631 -0.384 -15.759 1.00 97.50 112 ILE A O 1
ATOM 942 N N . LEU A 1 113 ? 1.323 0.380 -16.549 1.00 97.12 113 LEU A N 1
ATOM 943 C CA . LEU A 1 113 ? 1.446 1.448 -15.551 1.00 97.12 113 LEU A CA 1
ATOM 944 C C . LEU A 1 113 ? 0.312 2.465 -15.626 1.00 97.12 113 LEU A C 1
ATOM 946 O O . LEU A 1 113 ? -0.179 2.915 -14.596 1.00 97.12 113 LEU A O 1
ATOM 950 N N . LYS A 1 114 ? -0.153 2.813 -16.829 1.00 97.12 114 LYS A N 1
ATOM 951 C CA . LYS A 1 114 ? -1.313 3.701 -16.988 1.00 97.12 114 LYS A CA 1
ATOM 952 C C . LYS A 1 114 ? -2.581 3.091 -16.399 1.00 97.12 114 LYS A C 1
ATOM 954 O O . LYS A 1 114 ? -3.378 3.817 -15.807 1.00 97.12 114 LYS A O 1
ATOM 959 N N . ASN A 1 115 ? -2.774 1.783 -16.552 1.00 97.19 115 ASN A N 1
ATOM 960 C CA . ASN A 1 115 ? -3.887 1.090 -15.911 1.00 97.19 115 ASN A CA 1
ATOM 961 C C . ASN A 1 115 ? -3.721 1.061 -14.389 1.00 97.19 115 ASN A C 1
ATOM 963 O O . ASN A 1 115 ? -4.680 1.352 -13.681 1.00 97.19 115 ASN A O 1
ATOM 967 N N . GLU A 1 116 ? -2.511 0.825 -13.886 1.00 96.62 116 GLU A N 1
ATOM 968 C CA . GLU A 1 116 ? -2.253 0.848 -12.445 1.00 96.62 116 GLU A CA 1
ATOM 969 C C . GLU A 1 116 ? -2.514 2.234 -11.837 1.00 96.62 116 GLU A C 1
ATOM 971 O O . GLU A 1 116 ? -3.193 2.356 -10.822 1.00 96.62 116 GLU A O 1
ATOM 976 N N . ILE A 1 117 ? -2.093 3.308 -12.512 1.00 96.56 117 ILE A N 1
ATOM 977 C CA . ILE A 1 117 ? -2.387 4.693 -12.110 1.00 96.56 117 ILE A CA 1
ATOM 978 C C . ILE A 1 117 ? -3.899 4.956 -12.020 1.00 96.56 117 ILE A C 1
ATOM 980 O O . ILE A 1 117 ? -4.335 5.684 -11.128 1.00 96.56 117 ILE A O 1
ATOM 984 N N . ARG A 1 118 ? -4.708 4.372 -12.915 1.00 95.81 118 ARG A N 1
ATOM 985 C CA . ARG A 1 118 ? -6.178 4.461 -12.836 1.00 95.81 118 ARG A CA 1
ATOM 986 C C . ARG A 1 118 ? -6.720 3.674 -11.642 1.00 95.81 118 ARG A C 1
ATOM 988 O O . ARG A 1 118 ? -7.589 4.175 -10.933 1.00 95.81 118 ARG A O 1
ATOM 995 N N . ASN A 1 119 ? -6.185 2.480 -11.391 1.00 96.38 119 ASN A N 1
ATOM 996 C CA . ASN A 1 119 ? -6.588 1.642 -10.261 1.00 96.38 119 ASN A CA 1
ATOM 997 C C . ASN A 1 119 ? -6.261 2.289 -8.910 1.00 96.38 119 ASN A C 1
ATOM 999 O O . ASN A 1 119 ? -7.032 2.139 -7.965 1.00 96.38 119 ASN A O 1
ATOM 1003 N N . ILE A 1 120 ? -5.191 3.085 -8.825 1.00 95.56 120 ILE A N 1
ATOM 1004 C CA . ILE A 1 120 ? -4.842 3.824 -7.604 1.00 95.56 120 ILE A CA 1
ATOM 1005 C C . ILE A 1 120 ? -6.001 4.703 -7.107 1.00 95.56 120 ILE A C 1
ATOM 1007 O O . ILE A 1 120 ? -6.232 4.794 -5.901 1.00 95.56 120 ILE A O 1
ATOM 1011 N N . GLU A 1 121 ? -6.770 5.326 -8.001 1.00 89.69 121 GLU A N 1
ATOM 1012 C CA . GLU A 1 121 ? -7.923 6.143 -7.595 1.00 89.69 121 GLU A CA 1
ATOM 1013 C C . GLU A 1 121 ? -9.055 5.300 -7.000 1.00 89.69 121 GLU A C 1
ATOM 1015 O O . GLU A 1 121 ? -9.736 5.743 -6.070 1.00 89.69 121 GLU A O 1
ATOM 1020 N N . LEU A 1 122 ? -9.229 4.072 -7.495 1.00 94.44 122 LEU A N 1
ATOM 1021 C CA . LEU A 1 122 ? -10.164 3.109 -6.920 1.00 94.44 122 LEU A CA 1
ATOM 1022 C C . LEU A 1 122 ? -9.701 2.690 -5.522 1.00 94.44 122 LEU A C 1
ATOM 1024 O O . LEU A 1 122 ? -10.486 2.795 -4.581 1.00 94.44 122 LEU A O 1
ATOM 1028 N N . TYR A 1 123 ? -8.421 2.341 -5.356 1.00 93.56 123 TYR A N 1
ATOM 1029 C CA . TYR A 1 123 ? -7.858 1.975 -4.051 1.00 93.56 123 TYR A CA 1
ATOM 1030 C C . TYR A 1 123 ? -7.985 3.105 -3.021 1.00 93.56 123 TYR A C 1
ATOM 1032 O O . TYR A 1 123 ? -8.376 2.861 -1.878 1.00 93.56 123 TYR A O 1
ATOM 1040 N N . LYS A 1 124 ? -7.728 4.356 -3.429 1.00 94.44 124 LYS A N 1
ATOM 1041 C CA . LYS A 1 124 ? -7.899 5.537 -2.569 1.00 94.44 124 LYS A CA 1
ATOM 1042 C C . LYS A 1 124 ? -9.344 5.671 -2.088 1.00 94.44 124 LYS A C 1
ATOM 1044 O O . LYS A 1 124 ? -9.589 5.826 -0.892 1.00 94.44 124 LYS A O 1
ATOM 1049 N N . ARG A 1 125 ? -10.314 5.540 -2.998 1.00 94.31 125 ARG A N 1
ATOM 1050 C CA . ARG A 1 125 ? -11.744 5.617 -2.665 1.00 94.31 125 ARG A CA 1
ATOM 1051 C C . ARG A 1 125 ? -12.189 4.479 -1.744 1.00 94.31 125 ARG A C 1
ATOM 1053 O O . ARG A 1 125 ? -12.964 4.713 -0.818 1.00 94.31 125 ARG A O 1
ATOM 1060 N N . GLU A 1 126 ? -11.732 3.257 -1.992 1.00 94.75 126 GLU A N 1
ATOM 1061 C CA . GLU A 1 126 ? -12.051 2.097 -1.154 1.00 94.75 126 GLU A CA 1
ATOM 1062 C C . GLU A 1 126 ? -11.528 2.262 0.276 1.00 94.75 126 GLU A C 1
ATOM 1064 O O . GLU A 1 126 ? -12.258 2.001 1.237 1.00 94.75 126 GLU A O 1
ATOM 1069 N N . GLU A 1 127 ? -10.302 2.762 0.429 1.00 93.62 127 GLU A N 1
ATOM 1070 C CA . GLU A 1 127 ? -9.712 3.043 1.735 1.00 93.62 127 GLU A CA 1
ATOM 1071 C C . GLU A 1 127 ? -10.488 4.139 2.484 1.00 93.62 127 GLU A C 1
ATOM 1073 O O . GLU A 1 127 ? -10.836 3.966 3.655 1.00 93.62 127 GLU A O 1
ATOM 1078 N N . GLU A 1 128 ? -10.853 5.232 1.810 1.00 94.44 128 GLU A N 1
ATOM 1079 C CA . GLU A 1 128 ? -11.684 6.290 2.400 1.00 94.44 128 GLU A CA 1
ATOM 1080 C C . GLU A 1 128 ? -13.053 5.767 2.858 1.00 94.44 128 GLU A C 1
ATOM 1082 O O . GLU A 1 128 ? -13.532 6.108 3.945 1.00 94.44 128 GLU A O 1
ATOM 1087 N N . LEU A 1 129 ? -13.696 4.914 2.055 1.00 96.19 129 LEU A N 1
ATOM 1088 C CA . LEU A 1 129 ? -14.965 4.283 2.418 1.00 96.19 129 LEU A CA 1
ATOM 1089 C C . LEU A 1 129 ? -14.811 3.365 3.632 1.00 96.19 129 LEU A C 1
ATOM 1091 O O . LEU A 1 129 ? -15.678 3.359 4.510 1.00 96.19 129 LEU A O 1
ATOM 1095 N N . LYS A 1 130 ? -13.715 2.608 3.709 1.00 95.81 130 LYS A N 1
ATOM 1096 C CA . LYS A 1 130 ? -13.408 1.748 4.855 1.00 95.81 130 LYS A CA 1
ATOM 1097 C C . LYS A 1 130 ? -13.241 2.567 6.135 1.00 95.81 130 LYS A C 1
ATOM 1099 O O . LYS A 1 130 ? -13.835 2.218 7.155 1.00 95.81 130 LYS A O 1
ATOM 1104 N N . LEU A 1 131 ? -12.509 3.679 6.070 1.00 95.50 131 LEU A N 1
ATOM 1105 C CA . LEU A 1 131 ? -12.327 4.593 7.201 1.00 95.50 131 LEU A CA 1
ATOM 1106 C C . LEU A 1 131 ? -13.656 5.214 7.653 1.00 95.50 131 LEU A C 1
ATOM 1108 O O . LEU A 1 131 ? -13.948 5.219 8.849 1.00 95.50 131 LEU A O 1
ATOM 1112 N N . LYS A 1 132 ? -14.500 5.657 6.712 1.00 96.25 132 LYS A N 1
ATOM 1113 C CA . LYS A 1 132 ? -15.841 6.195 7.010 1.00 96.25 132 LYS A CA 1
ATOM 1114 C C . LYS A 1 132 ? -16.761 5.163 7.665 1.00 96.25 132 LYS A C 1
ATOM 1116 O O . LYS A 1 132 ? -17.487 5.485 8.600 1.00 96.25 132 LYS A O 1
ATOM 1121 N N . LYS A 1 133 ? -16.734 3.910 7.204 1.00 96.88 133 LYS A N 1
ATOM 1122 C CA . LYS A 1 133 ? -17.510 2.824 7.828 1.00 96.88 133 LYS A CA 1
ATOM 1123 C C . LYS A 1 133 ? -17.025 2.534 9.248 1.00 96.88 133 LYS A C 1
ATOM 1125 O O . LYS A 1 133 ? -17.845 2.378 10.149 1.00 96.88 133 LYS A O 1
ATOM 1130 N N . ALA A 1 134 ? -15.709 2.498 9.454 1.00 96.56 134 ALA A N 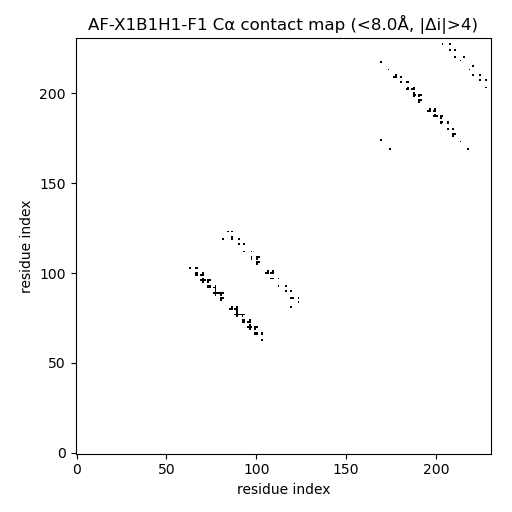1
ATOM 1131 C CA . ALA A 1 134 ? -15.125 2.263 10.769 1.00 96.56 134 ALA A CA 1
ATOM 1132 C C . ALA A 1 134 ? -15.466 3.386 11.763 1.00 96.56 134 ALA A C 1
ATOM 1134 O O . ALA A 1 134 ? -15.820 3.099 12.905 1.00 96.56 134 ALA A O 1
ATOM 1135 N N . SER A 1 135 ? -15.406 4.654 11.342 1.00 96.62 135 SER A N 1
ATOM 1136 C CA . SER A 1 135 ? -15.792 5.779 12.203 1.00 96.62 135 SER A CA 1
ATOM 1137 C C . SER A 1 135 ? -17.282 5.753 12.538 1.00 96.62 135 SER A C 1
ATOM 1139 O O . SER A 1 135 ? -17.646 5.931 13.698 1.00 96.62 135 SER A O 1
ATOM 1141 N N . TYR A 1 136 ? -18.138 5.451 11.559 1.00 96.88 136 TYR A N 1
ATOM 1142 C CA . TYR A 1 136 ? -19.573 5.313 11.784 1.00 96.88 136 TYR A CA 1
ATOM 1143 C C . TYR A 1 136 ? -19.906 4.189 12.780 1.00 96.88 136 TYR A C 1
ATOM 1145 O O . TYR A 1 136 ? -20.710 4.409 13.684 1.00 96.88 136 TYR A O 1
ATOM 1153 N N . SER A 1 137 ? -19.260 3.018 12.671 1.00 96.94 137 SER A N 1
ATOM 1154 C CA . SER A 1 137 ? -19.448 1.915 13.634 1.00 96.94 137 SER A CA 1
ATOM 1155 C C . SER A 1 137 ? -19.076 2.341 15.050 1.00 96.94 137 SER A C 1
ATOM 1157 O O . SER A 1 137 ? -19.874 2.165 15.964 1.00 96.94 137 SER A O 1
ATOM 1159 N N . LYS A 1 138 ? -17.920 2.998 15.222 1.00 97.44 138 LYS A N 1
ATOM 1160 C CA . LYS A 1 138 ? -17.473 3.500 16.530 1.00 97.44 138 LYS A CA 1
ATOM 1161 C C . LYS A 1 138 ? -18.452 4.501 17.138 1.00 97.44 138 LYS A C 1
ATOM 1163 O O . LYS A 1 138 ? -18.752 4.416 18.321 1.00 97.44 138 LYS A O 1
ATOM 1168 N N . ILE A 1 139 ? -18.966 5.436 16.336 1.00 97.38 139 ILE A N 1
ATOM 1169 C CA . ILE A 1 139 ? -19.957 6.417 16.803 1.00 97.38 139 ILE A CA 1
ATOM 1170 C C . ILE A 1 139 ? -21.239 5.710 17.246 1.00 97.38 139 ILE A C 1
ATOM 1172 O O . ILE A 1 139 ? -21.796 6.048 18.286 1.00 97.38 139 ILE A O 1
ATOM 1176 N N . LYS A 1 140 ? -21.703 4.721 16.478 1.00 97.94 140 LYS A N 1
ATOM 1177 C CA . LYS A 1 140 ? -22.900 3.951 16.820 1.00 97.94 140 LYS A CA 1
ATOM 1178 C C . LYS A 1 140 ? -22.709 3.146 18.109 1.00 97.94 140 LYS A C 1
ATOM 1180 O O . LYS A 1 140 ? -23.567 3.189 18.982 1.00 97.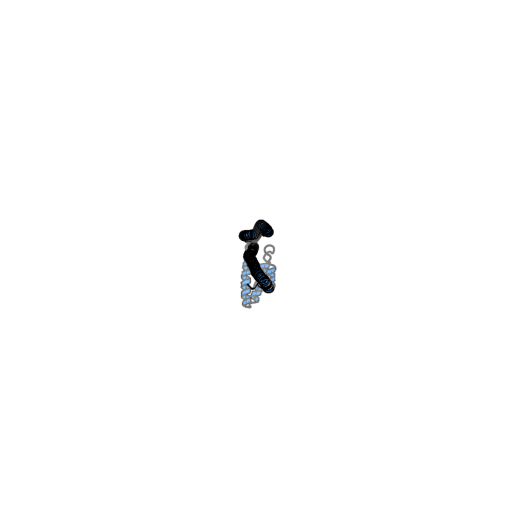94 140 LYS A O 1
ATOM 1185 N N . GLU A 1 141 ? -21.577 2.461 18.246 1.00 97.62 141 GLU A N 1
ATOM 1186 C CA . GLU A 1 141 ? -21.221 1.706 19.452 1.00 97.62 141 GLU A CA 1
ATOM 1187 C C . GLU A 1 141 ? -21.157 2.607 20.690 1.00 97.62 141 GLU A C 1
ATOM 1189 O O . GLU A 1 141 ? -21.695 2.247 21.738 1.00 97.62 141 GLU A O 1
ATOM 1194 N N . GLU A 1 142 ? -20.570 3.798 20.559 1.00 97.44 142 GLU A N 1
ATOM 1195 C CA . GLU A 1 142 ? -20.522 4.800 21.626 1.00 97.44 142 GLU A CA 1
ATOM 1196 C C . GLU A 1 142 ? -21.926 5.303 21.992 1.00 97.44 142 GLU A C 1
ATOM 1198 O O . GLU A 1 142 ? -22.274 5.373 23.168 1.00 97.44 142 GLU A O 1
ATOM 1203 N N . GLN A 1 143 ? -22.784 5.585 21.008 1.00 98.00 143 GLN A N 1
ATOM 1204 C CA . GLN A 1 143 ? -24.176 5.972 21.264 1.00 98.00 143 GLN A CA 1
ATOM 1205 C C . GLN A 1 143 ? -24.959 4.871 21.991 1.00 98.00 143 GLN A C 1
ATOM 1207 O O . GLN A 1 143 ? -25.709 5.152 22.928 1.00 98.00 143 GLN A O 1
ATOM 1212 N N . ASP A 1 144 ? -24.782 3.614 21.585 1.00 98.25 144 ASP A N 1
ATOM 1213 C CA . ASP A 1 144 ? -25.432 2.467 22.221 1.00 98.25 144 ASP A CA 1
ATOM 1214 C C . ASP A 1 144 ? -24.872 2.211 23.632 1.00 98.25 144 ASP A C 1
ATOM 1216 O O . ASP A 1 144 ? -25.596 1.781 24.534 1.00 98.25 144 ASP A O 1
ATOM 1220 N N . PHE A 1 145 ? -23.593 2.505 23.869 1.00 98.31 145 PHE A N 1
ATOM 1221 C CA . PHE A 1 145 ? -23.008 2.511 25.207 1.00 98.31 145 PHE A CA 1
ATOM 1222 C C . PHE A 1 145 ? -23.610 3.615 26.085 1.00 98.31 145 PHE A C 1
ATOM 1224 O O . PHE A 1 145 ? -24.089 3.317 27.179 1.00 98.31 145 PHE A O 1
ATOM 1231 N N . GLN A 1 146 ? -23.679 4.854 25.595 1.00 97.56 146 GLN A N 1
ATOM 1232 C CA . GLN A 1 146 ? -24.258 5.981 26.332 1.00 97.56 146 GLN A CA 1
ATOM 1233 C C . GLN A 1 146 ? -25.722 5.746 26.708 1.00 97.56 146 GLN A C 1
ATOM 1235 O O . GLN A 1 146 ? -26.116 6.039 27.837 1.00 97.56 146 GLN A O 1
ATOM 1240 N N . LYS A 1 147 ? -26.517 5.156 25.805 1.00 98.38 147 LYS A N 1
ATOM 1241 C CA . LYS A 1 147 ? -27.897 4.745 26.104 1.00 98.38 147 LYS A CA 1
ATOM 1242 C C . LYS A 1 147 ? -27.951 3.757 27.266 1.00 98.38 147 LYS A C 1
ATOM 1244 O O . LYS A 1 147 ? -28.633 4.021 28.249 1.00 98.38 147 LYS A O 1
ATOM 1249 N N . ARG A 1 148 ? -27.158 2.680 27.211 1.00 97.62 148 ARG A N 1
ATOM 1250 C CA . ARG A 1 148 ? -27.098 1.678 28.291 1.00 97.62 148 ARG A CA 1
ATOM 1251 C C . ARG A 1 148 ? -26.664 2.282 29.623 1.00 97.62 148 ARG A C 1
ATOM 1253 O O . ARG A 1 148 ? -27.240 1.958 30.656 1.00 97.62 148 ARG A O 1
ATOM 1260 N N . VAL A 1 149 ? -25.669 3.169 29.610 1.00 97.31 149 VAL A N 1
ATOM 1261 C CA . VAL A 1 149 ? -25.231 3.881 30.818 1.00 97.31 149 VAL A CA 1
ATOM 1262 C C . VAL A 1 149 ? -26.370 4.732 31.379 1.00 97.31 149 VAL A C 1
ATOM 1264 O O . VAL A 1 149 ? -26.624 4.685 32.581 1.00 97.31 149 VAL A O 1
ATOM 1267 N N . SER A 1 150 ? -27.084 5.469 30.526 1.00 98.00 150 SER A N 1
ATOM 1268 C CA . SER A 1 150 ? -28.238 6.270 30.943 1.00 98.00 150 SER A CA 1
ATOM 1269 C C . SER A 1 150 ? -29.347 5.407 31.552 1.00 98.00 150 SER A C 1
ATOM 1271 O O . SER A 1 150 ? -29.855 5.745 32.622 1.00 98.00 150 SER A O 1
ATOM 1273 N N . ASP A 1 151 ? -29.666 4.266 30.941 1.00 98.00 151 ASP A N 1
ATOM 1274 C CA . ASP A 1 151 ? -30.682 3.335 31.439 1.00 98.00 151 ASP A CA 1
ATOM 1275 C C . ASP A 1 151 ? -30.321 2.789 32.828 1.00 98.00 151 ASP A C 1
ATOM 1277 O O . ASP A 1 151 ? -31.139 2.846 33.749 1.00 98.00 151 ASP A O 1
ATOM 1281 N N . VAL A 1 152 ? -29.070 2.353 33.017 1.00 97.88 152 VAL A N 1
ATOM 1282 C CA . VAL A 1 152 ? -28.572 1.850 34.309 1.00 97.88 152 VAL A CA 1
ATOM 1283 C C . VAL A 1 152 ? -28.568 2.947 35.377 1.00 97.88 152 VAL A C 1
ATOM 1285 O O . VAL A 1 152 ? -28.932 2.691 36.526 1.00 97.88 152 VAL A O 1
ATOM 1288 N N . LEU A 1 153 ? -28.182 4.179 35.030 1.00 95.44 153 LEU A N 1
ATOM 1289 C CA . LEU A 1 153 ? -28.225 5.310 35.964 1.00 95.44 153 LEU A CA 1
ATOM 1290 C C . LEU A 1 153 ? -29.662 5.635 36.385 1.00 95.44 153 LEU A C 1
ATOM 1292 O O . LEU A 1 153 ? -29.921 5.808 37.578 1.00 95.44 153 LEU A O 1
ATOM 1296 N N . ASN A 1 154 ? -30.597 5.646 35.433 1.00 97.56 154 ASN A N 1
ATOM 1297 C CA . ASN A 1 154 ? -32.016 5.861 35.701 1.00 97.56 154 ASN A CA 1
ATOM 1298 C C . ASN A 1 154 ? -32.597 4.755 36.594 1.00 97.56 154 ASN A C 1
ATOM 1300 O O . ASN A 1 154 ? -33.356 5.037 37.525 1.00 97.56 154 ASN A O 1
ATOM 1304 N N . GLU A 1 155 ? -32.242 3.493 36.348 1.00 96.31 155 GLU A N 1
ATOM 1305 C CA . GLU A 1 155 ? -32.675 2.362 37.169 1.00 96.31 155 GLU A CA 1
ATOM 1306 C C . GLU A 1 155 ? -32.099 2.436 38.589 1.00 96.31 155 GLU A C 1
ATOM 1308 O O . GLU A 1 155 ? -32.841 2.322 39.570 1.00 96.31 155 GLU A O 1
ATOM 1313 N N . LYS A 1 156 ? -30.798 2.725 38.714 1.00 94.69 156 LYS A N 1
ATOM 1314 C CA . LYS A 1 156 ? -30.129 2.922 40.004 1.00 94.69 156 LYS A CA 1
ATOM 1315 C C . LYS A 1 156 ? -30.774 4.053 40.800 1.00 94.69 156 LYS A C 1
ATOM 1317 O O . LYS A 1 156 ? -31.008 3.892 41.998 1.00 94.69 156 LYS A O 1
ATOM 1322 N N . GLN A 1 157 ? -31.093 5.169 40.148 1.00 95.50 157 GLN A N 1
ATOM 1323 C CA . GLN A 1 157 ? -31.765 6.297 40.785 1.00 95.50 157 GLN A CA 1
ATOM 1324 C C . GLN A 1 157 ? -33.164 5.905 41.272 1.00 95.50 157 GLN A C 1
ATOM 1326 O O . GLN A 1 157 ? -33.480 6.135 42.436 1.00 95.50 157 GLN A O 1
ATOM 1331 N N . LYS A 1 158 ? -33.972 5.226 40.443 1.00 95.06 158 LYS A N 1
ATOM 1332 C CA . LYS A 1 158 ? -35.291 4.707 40.854 1.00 95.06 158 LYS A CA 1
ATOM 1333 C C . LYS A 1 158 ? -35.189 3.769 42.055 1.00 95.06 158 LYS A C 1
ATOM 1335 O O . LYS A 1 158 ? -36.002 3.859 42.973 1.00 95.06 158 LYS A O 1
ATOM 1340 N N . HIS A 1 159 ? -34.206 2.872 42.062 1.00 93.38 159 HIS A N 1
ATOM 1341 C CA . HIS A 1 159 ? -33.979 1.964 43.181 1.00 93.38 159 HIS A CA 1
ATOM 1342 C C . HIS A 1 159 ? -33.593 2.722 44.458 1.00 93.38 159 HIS A C 1
ATOM 1344 O O . HIS A 1 159 ? -34.149 2.457 45.522 1.00 93.38 159 HIS A O 1
ATOM 1350 N N . GLN A 1 160 ? -32.696 3.707 44.360 1.00 90.25 160 GLN A N 1
ATOM 1351 C CA . GLN A 1 160 ? -32.330 4.563 45.491 1.00 90.25 160 GLN A CA 1
ATOM 1352 C C . GLN A 1 160 ? -33.524 5.349 46.033 1.00 90.25 160 GLN A C 1
ATOM 1354 O O . GLN A 1 160 ? -33.717 5.374 47.246 1.00 90.25 160 GLN A O 1
ATOM 1359 N N . THR A 1 161 ? -34.354 5.936 45.168 1.00 92.69 161 THR A N 1
ATOM 1360 C CA . THR A 1 161 ? -35.574 6.635 45.591 1.00 92.69 161 THR A CA 1
ATOM 1361 C C . THR A 1 161 ? -36.527 5.686 46.314 1.00 92.69 161 THR A C 1
ATOM 1363 O O . THR A 1 161 ? -36.959 6.004 47.416 1.00 92.69 161 THR A O 1
ATOM 1366 N N . LYS A 1 162 ? -36.764 4.477 45.783 1.00 90.81 162 LYS A N 1
ATOM 1367 C CA . LYS A 1 162 ? -37.585 3.453 46.455 1.00 90.81 162 LYS A CA 1
ATOM 1368 C C . LYS A 1 162 ? -37.022 3.047 47.818 1.00 90.81 162 LYS A C 1
ATOM 1370 O O . LYS A 1 162 ? -37.783 2.870 48.764 1.00 90.81 162 LYS A O 1
ATOM 1375 N N . LEU A 1 163 ? -35.702 2.890 47.940 1.00 83.31 163 LEU A N 1
ATOM 1376 C CA . LEU A 1 163 ? -35.060 2.602 49.226 1.00 83.31 163 LEU A CA 1
ATOM 1377 C C . LEU A 1 163 ? -35.231 3.759 50.215 1.00 83.31 163 LEU A C 1
ATOM 1379 O O . LEU A 1 163 ? -35.545 3.518 51.375 1.00 83.31 163 LEU A O 1
ATOM 1383 N N . GLN A 1 164 ? -35.067 5.004 49.767 1.00 85.31 164 GLN A N 1
ATOM 1384 C CA . GLN A 1 164 ? -35.276 6.186 50.606 1.00 85.31 164 GLN A CA 1
ATOM 1385 C C . GLN A 1 164 ? -36.738 6.334 51.034 1.00 85.31 164 GLN A C 1
ATOM 1387 O O . GLN A 1 164 ? -37.004 6.661 52.186 1.00 85.31 164 GLN A O 1
ATOM 1392 N N . GLU A 1 165 ? -37.688 6.083 50.136 1.00 87.19 165 GLU A N 1
ATOM 1393 C CA . GLU A 1 165 ? -39.119 6.063 50.447 1.00 87.19 165 GLU A CA 1
ATOM 1394 C C . GLU A 1 165 ? -39.439 4.977 51.472 1.00 87.19 165 GLU A C 1
ATOM 1396 O O . GLU A 1 165 ? -40.097 5.266 52.467 1.00 87.19 165 GLU A O 1
ATOM 1401 N N . ARG A 1 166 ? -38.902 3.761 51.296 1.00 82.56 166 ARG A N 1
ATOM 1402 C CA . ARG A 1 166 ? -39.026 2.682 52.287 1.00 82.56 166 ARG A CA 1
ATOM 1403 C C . ARG A 1 166 ? -38.447 3.086 53.637 1.00 82.56 166 ARG A C 1
ATOM 1405 O O . ARG A 1 166 ? -39.117 2.904 54.641 1.00 82.56 166 ARG A O 1
ATOM 1412 N N . GLN A 1 167 ? -37.254 3.682 53.671 1.00 77.06 167 GLN A N 1
ATOM 1413 C CA . GLN A 1 167 ? -36.642 4.163 54.913 1.00 77.06 167 GLN A CA 1
ATOM 1414 C C . GLN A 1 167 ? -37.474 5.256 55.594 1.00 77.06 167 GLN A C 1
ATOM 1416 O O . GLN A 1 167 ? -37.610 5.245 56.813 1.00 77.06 167 GLN A O 1
ATOM 1421 N N . LYS A 1 168 ? -38.053 6.187 54.825 1.00 80.50 168 LYS A N 1
ATOM 1422 C CA . LYS A 1 168 ? -38.953 7.229 55.348 1.00 80.50 168 LYS A CA 1
ATOM 1423 C C . LYS A 1 168 ? -40.287 6.663 55.836 1.00 80.50 168 LYS A C 1
ATOM 1425 O O . LYS A 1 168 ? -40.874 7.233 56.747 1.00 80.50 168 LYS A O 1
ATOM 1430 N N . ALA A 1 169 ? -40.755 5.571 55.235 1.00 82.19 169 ALA A N 1
ATOM 1431 C CA . ALA A 1 169 ? -41.976 4.884 55.634 1.00 82.19 169 ALA A CA 1
ATOM 1432 C C . ALA A 1 169 ? -41.808 4.048 56.914 1.00 82.19 169 ALA A C 1
ATOM 1434 O O . ALA A 1 169 ? -42.817 3.626 57.475 1.00 82.19 169 ALA A O 1
ATOM 1435 N N . ILE A 1 170 ? -40.576 3.819 57.397 1.00 82.88 170 ILE A N 1
ATOM 1436 C CA . ILE A 1 170 ? -40.345 3.141 58.678 1.00 82.88 170 ILE A CA 1
ATOM 1437 C C . ILE A 1 170 ? -40.915 4.022 59.800 1.00 82.88 170 ILE A C 1
ATOM 1439 O O . ILE A 1 170 ? -40.444 5.148 59.991 1.00 82.88 170 ILE A O 1
ATOM 1443 N N . PRO A 1 171 ? -41.890 3.522 60.580 1.00 87.38 171 PRO A N 1
ATOM 1444 C CA . PRO A 1 171 ? -42.422 4.245 61.723 1.00 87.38 171 PRO A CA 1
ATOM 1445 C C . PRO A 1 171 ? -41.304 4.642 62.699 1.00 87.38 171 PRO A C 1
ATOM 1447 O O . PRO A 1 171 ? -40.406 3.833 62.965 1.00 87.38 171 PRO A O 1
ATOM 1450 N N . PRO A 1 172 ? -41.360 5.846 63.295 1.00 85.94 172 PRO A N 1
ATOM 1451 C CA . PRO A 1 172 ? -40.320 6.327 64.205 1.00 85.94 172 PRO A CA 1
ATOM 1452 C C . PRO A 1 172 ? -40.092 5.381 65.394 1.00 85.94 172 PRO A C 1
ATOM 1454 O O . PRO A 1 172 ? -38.967 5.242 65.862 1.00 85.94 172 PRO A O 1
ATOM 1457 N N . GLU A 1 173 ? -41.122 4.655 65.837 1.00 87.81 173 GLU A N 1
ATOM 1458 C CA . GLU A 1 173 ? -41.002 3.636 66.887 1.00 87.81 173 GLU A CA 1
ATOM 1459 C C . GLU A 1 173 ? -40.081 2.472 66.498 1.00 87.81 173 GLU A C 1
ATOM 1461 O O . GLU A 1 173 ? -39.270 2.028 67.310 1.00 87.81 173 GLU A O 1
ATOM 1466 N N . ILE A 1 174 ? -40.169 1.991 65.255 1.00 88.19 174 ILE A N 1
ATOM 1467 C CA . ILE A 1 174 ? -39.320 0.901 64.754 1.00 88.19 174 ILE A CA 1
ATOM 1468 C C . ILE A 1 174 ? -37.893 1.404 64.567 1.00 88.19 174 ILE A C 1
ATOM 1470 O O . ILE A 1 174 ? -36.947 0.718 64.950 1.00 88.19 174 ILE A O 1
ATOM 1474 N N . LYS A 1 175 ? -37.731 2.636 64.076 1.00 86.31 175 LYS A N 1
ATOM 1475 C CA . LYS A 1 175 ? -36.421 3.284 63.981 1.00 86.31 175 LYS A CA 1
ATOM 1476 C C . LYS A 1 175 ? -35.740 3.387 65.352 1.00 86.31 175 LYS A C 1
ATOM 1478 O O . LYS A 1 175 ? -34.598 2.962 65.495 1.00 86.31 175 LYS A O 1
ATOM 1483 N N . ASN A 1 176 ? -36.470 3.828 66.377 1.00 90.19 176 ASN A N 1
ATOM 1484 C CA . ASN A 1 176 ? -35.965 3.896 67.751 1.00 90.19 176 ASN A CA 1
ATOM 1485 C C . ASN A 1 176 ? -35.578 2.511 68.297 1.00 90.19 176 ASN A C 1
ATOM 1487 O O . ASN A 1 176 ? -34.581 2.381 69.008 1.00 90.19 176 ASN A O 1
ATOM 1491 N N . LYS A 1 177 ? -36.347 1.459 67.975 1.00 91.69 177 LYS A N 1
ATOM 1492 C CA . LYS A 1 177 ? -36.002 0.077 68.351 1.00 91.69 177 LYS A CA 1
ATOM 1493 C C . LYS A 1 177 ? -34.703 -0.384 67.682 1.00 91.69 177 LYS A C 1
ATOM 1495 O O . LYS A 1 177 ? -33.874 -0.979 68.365 1.00 91.69 177 LYS A O 1
ATOM 1500 N N . LEU A 1 178 ? -34.504 -0.086 66.397 1.00 89.38 178 LEU A N 1
ATOM 1501 C CA . LEU A 1 178 ? -33.282 -0.435 65.662 1.00 89.38 178 LEU A CA 1
ATOM 1502 C C . LEU A 1 178 ? -32.050 0.323 66.182 1.00 89.38 178 LEU A C 1
ATOM 1504 O O . LEU A 1 178 ? -31.033 -0.305 66.462 1.00 89.38 178 LEU A O 1
ATOM 1508 N N . GLU A 1 179 ? -32.158 1.633 66.422 1.00 91.31 179 GLU A N 1
ATOM 1509 C CA . GLU A 1 179 ? -31.080 2.426 67.040 1.00 91.31 179 GLU A CA 1
ATOM 1510 C C . GLU A 1 179 ? -30.720 1.888 68.436 1.00 91.31 179 GLU A C 1
ATOM 1512 O O . GLU A 1 179 ? -29.548 1.781 68.812 1.00 91.31 179 GLU A O 1
ATOM 1517 N N . LYS A 1 180 ? -31.732 1.473 69.210 1.00 92.88 180 LYS A N 1
ATOM 1518 C CA . LYS A 1 180 ? -31.518 0.840 70.514 1.00 92.88 180 LYS A CA 1
ATOM 1519 C C . LYS A 1 180 ? -30.765 -0.484 70.379 1.00 92.88 180 LYS A C 1
ATOM 1521 O O . LYS A 1 180 ? -29.868 -0.737 71.183 1.00 92.88 180 LYS A O 1
ATOM 1526 N N . VAL A 1 181 ? -31.100 -1.307 69.383 1.00 92.81 181 VAL A N 1
ATOM 1527 C CA . VAL A 1 181 ? -30.390 -2.561 69.095 1.00 92.81 181 VAL A CA 1
ATOM 1528 C C . VAL A 1 181 ? -28.919 -2.304 68.780 1.00 92.81 181 VAL A C 1
ATOM 1530 O O . VAL A 1 181 ? -28.069 -2.953 69.389 1.00 92.81 181 VAL A O 1
ATOM 1533 N N . GLU A 1 182 ? -28.599 -1.351 67.904 1.00 92.06 182 GLU A N 1
ATOM 1534 C CA . GLU A 1 182 ? -27.205 -1.019 67.570 1.00 92.06 182 GLU A CA 1
ATOM 1535 C C . GLU A 1 182 ? -26.403 -0.623 68.814 1.00 92.06 182 GLU A C 1
ATOM 1537 O O . GLU A 1 182 ? -25.300 -1.122 69.049 1.00 92.06 182 GLU A O 1
ATOM 1542 N N . LEU A 1 183 ? -26.995 0.207 69.674 1.00 93.88 183 LEU A N 1
ATOM 1543 C CA . LEU A 1 183 ? -26.365 0.638 70.917 1.00 93.88 183 LEU A CA 1
ATOM 1544 C C . LEU A 1 183 ? -26.155 -0.519 71.907 1.00 93.88 183 LEU A C 1
ATOM 1546 O O . LEU A 1 183 ? -25.168 -0.533 72.649 1.00 93.88 183 LEU A O 1
ATOM 1550 N N . ILE A 1 184 ? -27.068 -1.492 71.952 1.00 93.62 184 ILE A N 1
ATOM 1551 C CA . ILE A 1 184 ? -26.915 -2.689 72.791 1.00 93.62 184 ILE A CA 1
ATOM 1552 C C . ILE A 1 184 ? -25.860 -3.625 72.205 1.00 93.62 184 ILE A C 1
ATOM 1554 O O . ILE A 1 184 ? -25.062 -4.161 72.973 1.00 93.62 184 ILE A O 1
ATOM 1558 N N . ARG A 1 185 ? -25.814 -3.775 70.878 1.00 92.38 185 ARG A N 1
ATOM 1559 C CA . ARG A 1 185 ? -24.838 -4.611 70.173 1.00 92.38 185 ARG A CA 1
ATOM 1560 C C . ARG A 1 185 ? -23.418 -4.110 70.402 1.00 92.38 185 ARG A C 1
ATOM 1562 O O . ARG A 1 185 ? -22.589 -4.870 70.881 1.00 92.38 185 ARG A O 1
ATOM 1569 N N . ALA A 1 186 ? -23.183 -2.808 70.237 1.00 93.81 186 ALA A N 1
ATOM 1570 C CA . ALA A 1 186 ? -21.885 -2.200 70.527 1.00 93.81 186 ALA A CA 1
ATOM 1571 C C . ALA A 1 186 ? -21.442 -2.409 71.991 1.00 93.81 186 ALA A C 1
ATOM 1573 O O . ALA A 1 186 ? -20.258 -2.589 72.279 1.00 93.81 186 ALA A O 1
ATOM 1574 N N . LYS A 1 187 ? -22.390 -2.407 72.941 1.00 94.94 187 LYS A N 1
ATOM 1575 C CA . LYS A 1 187 ? -22.101 -2.727 74.348 1.00 94.94 187 LYS A CA 1
ATOM 1576 C C . LYS A 1 187 ? -21.805 -4.212 74.560 1.00 94.94 187 LYS A C 1
ATOM 1578 O O . LYS A 1 187 ? -20.951 -4.515 75.386 1.00 94.94 187 LYS A O 1
ATOM 1583 N N . ALA A 1 188 ? -22.491 -5.104 73.847 1.00 93.38 188 ALA A N 1
ATOM 1584 C CA . ALA A 1 188 ? -22.236 -6.540 73.888 1.00 93.38 188 ALA A CA 1
ATOM 1585 C C . ALA A 1 188 ? -20.838 -6.855 73.347 1.00 93.38 188 ALA A C 1
ATOM 1587 O O . ALA A 1 188 ? -20.059 -7.460 74.071 1.00 93.38 188 ALA A O 1
ATOM 1588 N N . ASP A 1 189 ? -20.471 -6.333 72.173 1.00 92.69 189 ASP A N 1
ATOM 1589 C CA . ASP A 1 189 ? -19.136 -6.524 71.585 1.00 92.69 189 ASP A CA 1
ATOM 1590 C C . ASP A 1 189 ? -18.027 -6.001 72.530 1.00 92.69 189 ASP A C 1
ATOM 1592 O O . ASP A 1 189 ? -16.981 -6.627 72.716 1.00 92.69 189 ASP A O 1
ATOM 1596 N N . LYS A 1 190 ? -18.271 -4.870 73.212 1.00 94.19 190 LYS A N 1
ATOM 1597 C CA . LYS A 1 190 ? -17.347 -4.341 74.228 1.00 94.19 190 LYS A CA 1
ATOM 1598 C C . LYS A 1 190 ? -17.224 -5.261 75.447 1.00 94.19 190 LYS A C 1
ATOM 1600 O O . LYS A 1 190 ? -16.115 -5.483 75.922 1.00 94.19 190 LYS A O 1
ATOM 1605 N N . GLU A 1 191 ? -18.328 -5.778 75.977 1.00 93.25 191 GLU A N 1
ATOM 1606 C CA . GLU A 1 191 ? -18.313 -6.694 77.129 1.00 93.25 191 GLU A CA 1
ATOM 1607 C C . GLU A 1 191 ? -17.745 -8.078 76.777 1.00 93.25 191 GLU A C 1
ATOM 1609 O O . GLU A 1 191 ? -17.126 -8.716 77.629 1.00 93.25 191 GLU A O 1
ATOM 1614 N N . GLU A 1 192 ? -17.888 -8.499 75.521 1.00 92.38 192 GLU A N 1
ATOM 1615 C CA . GLU A 1 192 ? -17.301 -9.713 74.950 1.00 92.38 192 GLU A CA 1
ATOM 1616 C C . GLU A 1 192 ? -15.775 -9.607 74.942 1.00 92.38 192 GLU A C 1
ATOM 1618 O O . GLU A 1 192 ? -15.099 -10.485 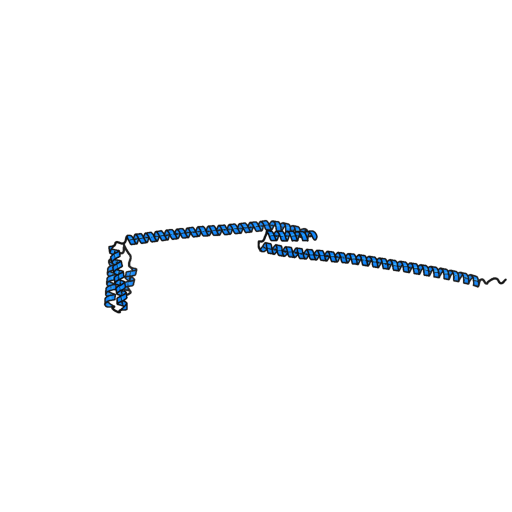75.472 1.00 92.38 192 GLU A O 1
ATOM 1623 N N . SER A 1 193 ? -15.223 -8.463 74.514 1.00 93.81 193 SER A N 1
ATOM 1624 C CA . SER A 1 193 ? -13.776 -8.200 74.623 1.00 93.81 193 SER A CA 1
ATOM 1625 C C . SER A 1 193 ? -13.245 -8.176 76.067 1.00 93.81 193 SER A C 1
ATOM 1627 O O . SER A 1 193 ? -12.048 -8.339 76.296 1.00 93.81 193 SER A O 1
ATOM 1629 N N . MET A 1 194 ? -14.131 -7.989 77.050 1.00 93.19 194 MET A N 1
ATOM 1630 C CA . MET A 1 194 ? -13.811 -8.006 78.481 1.00 93.19 194 MET A CA 1
ATOM 1631 C C . MET A 1 194 ? -14.084 -9.371 79.134 1.00 93.19 194 MET A C 1
ATOM 1633 O O . MET A 1 194 ? -14.008 -9.480 80.358 1.00 93.19 194 MET A O 1
ATOM 1637 N N . ASN A 1 195 ? -14.419 -10.401 78.345 1.00 92.94 195 ASN A N 1
ATOM 1638 C CA . ASN A 1 195 ? -14.781 -11.749 78.797 1.00 92.94 195 ASN A CA 1
ATOM 1639 C C . ASN A 1 195 ? -15.955 -11.787 79.798 1.00 92.94 195 ASN A C 1
ATOM 1641 O O . ASN A 1 195 ? -16.063 -12.706 80.612 1.00 92.94 195 ASN A O 1
ATOM 1645 N N . ASN A 1 196 ? -16.866 -10.807 79.760 1.00 91.81 196 ASN A N 1
ATOM 1646 C CA . ASN A 1 196 ? -18.045 -10.776 80.630 1.00 91.81 196 ASN A CA 1
ATOM 1647 C C . ASN A 1 196 ? -19.244 -11.475 79.970 1.00 91.81 196 ASN A C 1
ATOM 1649 O O . ASN A 1 196 ? -20.289 -10.873 79.710 1.00 91.81 196 ASN A O 1
ATOM 1653 N N . PHE A 1 197 ? -19.076 -12.767 79.695 1.00 90.88 197 PHE A N 1
ATOM 1654 C CA . PHE A 1 197 ? -20.028 -13.576 78.931 1.00 90.88 197 PHE A CA 1
ATOM 1655 C C . PHE A 1 197 ? -21.469 -13.588 79.473 1.00 90.88 197 PHE A C 1
ATOM 1657 O O . PHE A 1 197 ? -22.391 -13.519 78.659 1.00 90.88 197 PHE A O 1
ATOM 1664 N N . PRO A 1 198 ? -21.731 -13.583 80.800 1.00 92.69 198 PRO A N 1
ATOM 1665 C CA . PRO A 1 198 ? -23.108 -13.530 81.299 1.00 92.69 198 PRO A CA 1
ATOM 1666 C C . PRO A 1 198 ? -23.864 -12.261 80.876 1.00 92.69 198 PRO A C 1
ATOM 1668 O O . PRO A 1 198 ? -25.057 -12.309 80.560 1.00 92.69 198 PRO A O 1
ATOM 1671 N N . ARG A 1 199 ? -23.176 -11.109 80.844 1.00 90.75 199 ARG A N 1
ATOM 1672 C CA . ARG A 1 199 ? -23.783 -9.845 80.403 1.00 90.75 199 ARG A CA 1
ATOM 1673 C C . ARG A 1 199 ? -23.940 -9.785 78.887 1.00 90.75 199 ARG A C 1
ATOM 1675 O O . ARG A 1 199 ? -24.982 -9.334 78.418 1.00 90.75 199 ARG A O 1
ATOM 1682 N N . VAL A 1 200 ? -22.964 -10.303 78.145 1.00 93.00 200 VAL A N 1
ATOM 1683 C CA . VAL A 1 200 ? -23.009 -10.428 76.679 1.00 93.00 200 VAL A CA 1
ATOM 1684 C C . VAL A 1 200 ? -24.221 -11.251 76.240 1.00 93.00 200 VAL A C 1
ATOM 1686 O O . VAL A 1 200 ? -25.023 -10.773 75.439 1.00 93.00 200 VAL A O 1
ATOM 1689 N N . LEU A 1 201 ? -24.425 -12.426 76.845 1.00 91.38 201 LEU A N 1
ATOM 1690 C CA . LEU A 1 201 ? -25.566 -13.297 76.553 1.00 91.38 201 LEU A CA 1
ATOM 1691 C C . LEU A 1 201 ? -26.902 -12.587 76.818 1.00 91.38 201 LEU A C 1
ATOM 1693 O O . LEU A 1 201 ? -27.789 -12.583 75.968 1.00 91.38 201 LEU A O 1
ATOM 1697 N N . SER A 1 202 ? -27.017 -11.912 77.966 1.00 92.75 202 SER A N 1
ATOM 1698 C CA . SER A 1 202 ? -28.218 -11.139 78.320 1.00 92.75 202 SER A CA 1
ATOM 1699 C C . SER A 1 202 ? -28.507 -10.021 77.305 1.00 92.75 202 SER A C 1
ATOM 1701 O O . SER A 1 202 ? -29.663 -9.727 76.997 1.00 92.75 202 SER A O 1
ATOM 1703 N N . ARG A 1 203 ? -27.462 -9.384 76.757 1.00 92.44 203 ARG A N 1
ATOM 1704 C CA . ARG A 1 203 ? -27.604 -8.345 75.727 1.00 92.44 203 ARG A CA 1
ATOM 1705 C C . ARG A 1 203 ? -28.044 -8.917 74.386 1.00 92.44 203 ARG A C 1
ATOM 1707 O O . ARG A 1 203 ? -28.933 -8.327 73.778 1.00 92.44 203 ARG A O 1
ATOM 1714 N N . TYR A 1 204 ? -27.483 -10.040 73.944 1.00 93.88 204 TYR A N 1
ATOM 1715 C CA . TYR A 1 204 ? -27.905 -10.693 72.702 1.00 93.88 204 TYR A CA 1
ATOM 1716 C C . TYR A 1 204 ? -29.340 -11.223 72.785 1.00 93.88 204 TYR A C 1
ATOM 1718 O O . TYR A 1 204 ? -30.122 -10.982 71.867 1.00 93.88 204 TYR A O 1
ATOM 1726 N N . GLN A 1 205 ? -29.742 -11.797 73.924 1.00 92.94 205 GLN A N 1
ATOM 1727 C CA . GLN A 1 205 ? -31.141 -12.165 74.183 1.00 92.94 205 GLN A CA 1
ATOM 1728 C C . GLN A 1 205 ? -32.076 -10.951 74.092 1.00 92.94 205 GLN A C 1
ATOM 1730 O O . GLN A 1 205 ? -33.147 -11.013 73.484 1.00 92.94 205 GLN A O 1
ATOM 1735 N N . TYR A 1 206 ? -31.664 -9.810 74.654 1.00 94.19 206 TYR A N 1
ATOM 1736 C CA . TYR A 1 206 ? -32.455 -8.588 74.563 1.00 94.19 206 TYR A CA 1
ATOM 1737 C C . TYR A 1 206 ? -32.537 -8.048 73.129 1.00 94.19 206 TYR A C 1
ATOM 1739 O O . TYR A 1 206 ? -33.620 -7.648 72.700 1.00 94.19 206 TYR A O 1
ATOM 1747 N N . ILE A 1 207 ? -31.445 -8.093 72.361 1.00 93.31 207 ILE A N 1
ATOM 1748 C CA . ILE A 1 207 ? -31.467 -7.745 70.934 1.00 93.31 207 ILE A CA 1
ATOM 1749 C C . ILE A 1 207 ? -32.443 -8.649 70.170 1.00 93.31 207 ILE A C 1
ATOM 1751 O O . ILE A 1 207 ? -33.270 -8.139 69.417 1.00 93.31 207 ILE A O 1
ATOM 1755 N N . GLN A 1 208 ? -32.412 -9.962 70.406 1.00 92.00 208 GLN A N 1
ATOM 1756 C CA . GLN A 1 208 ? -33.320 -10.911 69.761 1.00 92.00 208 GLN A CA 1
ATOM 1757 C C . GLN A 1 208 ? -34.788 -10.588 70.085 1.00 92.00 208 GLN A C 1
ATOM 1759 O O . GLN A 1 208 ? -35.631 -10.566 69.191 1.00 92.00 208 GLN A O 1
ATOM 1764 N N . SER A 1 209 ? -35.098 -10.242 71.343 1.00 92.94 209 SER A N 1
ATOM 1765 C CA . SER A 1 209 ? -36.447 -9.795 71.728 1.00 92.94 209 SER A CA 1
ATOM 1766 C C . SER A 1 209 ? -36.880 -8.514 71.009 1.00 92.94 209 SER A C 1
ATOM 1768 O O . SER A 1 209 ? -38.036 -8.389 70.604 1.00 92.94 209 SER A O 1
ATOM 1770 N N . LEU A 1 210 ? -35.952 -7.571 70.807 1.00 91.56 210 LEU A N 1
ATOM 1771 C CA . LEU A 1 210 ? -36.228 -6.325 70.100 1.00 91.56 210 LEU A CA 1
ATOM 1772 C C . LEU A 1 210 ? -36.498 -6.597 68.618 1.00 91.56 210 LEU A C 1
ATOM 1774 O O . LEU A 1 210 ? -37.481 -6.068 68.101 1.00 91.56 210 LEU A O 1
ATOM 1778 N N . TYR A 1 211 ? -35.709 -7.463 67.974 1.00 91.75 211 TYR A N 1
ATOM 1779 C CA . TYR A 1 211 ? -35.933 -7.901 66.594 1.00 91.75 211 TYR A CA 1
ATOM 1780 C C . TYR A 1 211 ? -37.256 -8.650 66.418 1.00 91.75 211 TYR A C 1
ATOM 1782 O O . TYR A 1 211 ? -38.030 -8.304 65.533 1.00 91.75 211 TYR A O 1
ATOM 1790 N N . ASN A 1 212 ? -37.588 -9.580 67.315 1.00 91.31 212 ASN A N 1
ATOM 1791 C CA . ASN A 1 212 ? -38.869 -10.296 67.286 1.00 91.31 212 ASN A CA 1
ATOM 1792 C C . ASN A 1 212 ? -40.085 -9.382 67.526 1.00 91.31 212 ASN A C 1
ATOM 1794 O O . ASN A 1 212 ? -41.204 -9.737 67.167 1.00 91.31 212 ASN A O 1
ATOM 1798 N N . SER A 1 213 ? -39.883 -8.204 68.129 1.00 91.50 213 SER A N 1
ATOM 1799 C CA . SER A 1 213 ? -40.942 -7.209 68.353 1.00 91.50 213 SER A CA 1
ATOM 1800 C C . SER A 1 213 ? -41.204 -6.289 67.153 1.00 91.50 213 SER A C 1
ATOM 1802 O O . SER A 1 213 ? -42.076 -5.417 67.238 1.00 91.50 213 SER A O 1
ATOM 1804 N N . ILE A 1 214 ? -40.410 -6.405 66.085 1.00 90.06 214 ILE A N 1
ATOM 1805 C CA . ILE A 1 214 ? -40.582 -5.646 64.847 1.00 90.06 214 ILE A CA 1
ATOM 1806 C C . ILE A 1 214 ? -41.413 -6.512 63.888 1.00 90.06 214 ILE A C 1
ATOM 1808 O O . ILE A 1 214 ? -41.025 -7.648 63.614 1.00 90.06 214 ILE A O 1
ATOM 1812 N N . PRO A 1 215 ? -42.562 -6.016 63.394 1.00 87.56 215 PRO A N 1
ATOM 1813 C CA . PRO A 1 215 ? -43.387 -6.771 62.460 1.00 87.56 215 PRO A CA 1
ATOM 1814 C C . PRO A 1 215 ? -42.612 -7.124 61.180 1.00 87.56 215 PRO A C 1
ATOM 1816 O O . PRO A 1 215 ? -41.998 -6.254 60.553 1.00 87.56 215 PRO A O 1
ATOM 1819 N N . LYS A 1 216 ? -42.634 -8.410 60.802 1.00 84.81 216 LYS A N 1
ATOM 1820 C CA . LYS A 1 216 ? -41.882 -8.953 59.651 1.00 84.81 216 LYS A CA 1
ATOM 1821 C C . LYS A 1 216 ? -42.331 -8.377 58.308 1.00 84.81 216 LYS A C 1
ATOM 1823 O O . LYS A 1 216 ? -41.572 -8.372 57.348 1.00 84.81 216 LYS A O 1
ATOM 1828 N N . ASP A 1 217 ? -43.566 -7.899 58.243 1.00 80.81 217 ASP A N 1
ATOM 1829 C CA . ASP A 1 217 ? -44.154 -7.194 57.107 1.00 80.81 2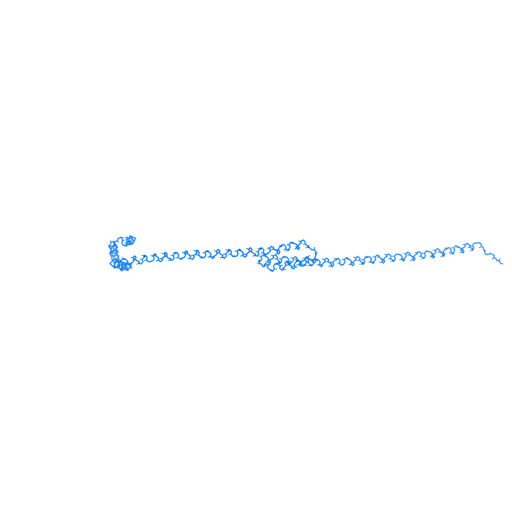17 ASP A CA 1
ATOM 1830 C C . ASP A 1 217 ? -43.526 -5.812 56.870 1.00 80.81 217 ASP A C 1
ATOM 1832 O O . ASP A 1 217 ? -43.585 -5.303 55.751 1.00 80.81 217 ASP A O 1
ATOM 1836 N N . ILE A 1 218 ? -42.889 -5.224 57.891 1.00 79.81 218 ILE A N 1
ATOM 1837 C CA . ILE A 1 218 ? -42.247 -3.908 57.803 1.00 79.81 218 ILE A CA 1
ATOM 1838 C C . ILE A 1 218 ? -40.750 -4.053 57.500 1.00 79.81 218 ILE A C 1
ATOM 1840 O O . ILE A 1 218 ? -40.243 -3.384 56.598 1.00 79.81 218 ILE A O 1
ATOM 1844 N N . ILE A 1 219 ? -40.037 -4.919 58.232 1.00 83.62 219 ILE A N 1
ATOM 1845 C CA . ILE A 1 219 ? -38.619 -5.241 57.996 1.00 83.62 219 ILE A CA 1
ATOM 1846 C C . ILE A 1 219 ? -38.397 -6.727 58.289 1.00 83.62 219 ILE A C 1
ATOM 1848 O O . ILE A 1 219 ? -38.707 -7.198 59.382 1.00 83.62 219 ILE A O 1
ATOM 1852 N N . ASP A 1 220 ? -37.816 -7.445 57.329 1.00 85.00 220 ASP A N 1
ATOM 1853 C CA . ASP A 1 220 ? -37.366 -8.821 57.534 1.00 85.00 220 ASP A CA 1
ATOM 1854 C C . ASP A 1 220 ? -35.972 -8.823 58.177 1.00 85.00 220 ASP A C 1
ATOM 1856 O O . ASP A 1 220 ? -35.018 -8.317 57.591 1.00 85.00 220 ASP A O 1
ATOM 1860 N N . LEU A 1 221 ? -35.883 -9.358 59.397 1.00 87.50 221 LEU A N 1
ATOM 1861 C CA . LEU A 1 221 ? -34.664 -9.445 60.215 1.00 87.50 221 LEU A CA 1
ATOM 1862 C C . LEU A 1 221 ? -34.244 -10.906 60.455 1.00 87.50 221 LEU A C 1
ATOM 1864 O O . LEU A 1 221 ? -33.567 -11.219 61.436 1.00 87.50 221 LEU A O 1
ATOM 1868 N N . THR A 1 222 ? -34.722 -11.832 59.618 1.00 85.88 222 THR A N 1
ATOM 1869 C CA . THR A 1 222 ? -34.548 -13.278 59.829 1.00 85.88 222 THR A CA 1
ATOM 1870 C C . THR A 1 222 ? -33.072 -13.697 59.812 1.00 85.88 222 THR A C 1
ATOM 1872 O O . THR A 1 222 ? -32.665 -14.524 60.629 1.00 85.88 222 THR A O 1
ATOM 1875 N N . GLU A 1 223 ? -32.247 -13.104 58.945 1.00 85.88 223 GLU A N 1
ATOM 1876 C CA . GLU A 1 223 ? -30.806 -13.398 58.902 1.00 85.88 223 GLU A CA 1
ATOM 1877 C C . GLU A 1 223 ? -30.052 -12.776 60.088 1.00 85.88 223 GLU A C 1
ATOM 1879 O O . GLU A 1 223 ? -29.181 -13.414 60.675 1.00 85.88 223 GLU A O 1
ATOM 1884 N N . GLU A 1 224 ? -30.415 -11.569 60.520 1.00 86.69 224 GLU A N 1
ATOM 1885 C CA . GLU A 1 224 ? -29.821 -10.909 61.685 1.00 86.69 224 GLU A CA 1
ATOM 1886 C C . GLU A 1 224 ? -30.120 -11.663 62.984 1.00 86.69 224 GLU A C 1
ATOM 1888 O O . GLU A 1 224 ? -29.243 -11.784 63.841 1.00 86.69 224 GLU A O 1
ATOM 1893 N N . ILE A 1 225 ? -31.334 -12.203 63.121 1.00 85.62 225 ILE A N 1
ATOM 1894 C CA . ILE A 1 225 ? -31.714 -13.067 64.244 1.00 85.62 225 ILE A CA 1
ATOM 1895 C C . ILE A 1 225 ? -30.856 -14.334 64.242 1.00 85.62 225 ILE A C 1
ATOM 1897 O O . ILE A 1 225 ? -30.253 -14.666 65.262 1.00 85.62 225 ILE A O 1
ATOM 1901 N N . ARG A 1 226 ? -30.726 -14.992 63.085 1.00 89.38 226 ARG A N 1
ATOM 1902 C CA . ARG A 1 226 ? -29.909 -16.202 62.934 1.00 89.38 226 ARG A CA 1
ATOM 1903 C C . ARG A 1 226 ? -28.432 -15.955 63.261 1.00 89.38 226 ARG A C 1
ATOM 1905 O O . ARG A 1 226 ? -27.797 -16.799 63.885 1.00 89.38 226 ARG A O 1
ATOM 1912 N N . LEU A 1 227 ? -27.871 -14.810 62.866 1.00 86.88 227 LEU A N 1
ATOM 1913 C CA . LEU A 1 227 ? -26.485 -14.443 63.190 1.00 86.88 227 LEU A CA 1
ATOM 1914 C C . LEU A 1 227 ? -26.268 -14.225 64.691 1.00 86.88 227 LEU A C 1
ATOM 1916 O O . LEU A 1 227 ? -25.187 -14.514 65.196 1.00 86.88 227 LEU A O 1
ATOM 1920 N N . ILE A 1 228 ? -27.275 -13.715 65.403 1.00 85.62 228 ILE A N 1
ATOM 1921 C CA . ILE A 1 228 ? -27.214 -13.546 66.859 1.00 85.62 228 ILE A CA 1
ATOM 1922 C C . ILE A 1 228 ? -27.327 -14.890 67.577 1.00 85.62 228 ILE A C 1
ATOM 1924 O O . ILE A 1 228 ? -26.643 -15.092 68.568 1.00 85.62 228 ILE A O 1
ATOM 1928 N N . GLU A 1 229 ? -28.133 -15.820 67.068 1.00 83.94 229 GLU A N 1
ATOM 1929 C CA . GLU A 1 229 ? -28.261 -17.175 67.628 1.00 83.94 229 GLU A CA 1
ATOM 1930 C C . GLU A 1 229 ? -26.976 -18.010 67.509 1.00 83.94 229 GLU A C 1
ATOM 1932 O O . GLU A 1 229 ? -26.804 -18.987 68.235 1.00 83.94 229 GLU A O 1
ATOM 1937 N N . GLN A 1 230 ? -26.081 -17.641 66.590 1.00 84.50 230 GLN A N 1
ATOM 1938 C CA . GLN A 1 230 ? -24.790 -18.302 66.385 1.00 84.50 230 GLN A CA 1
ATOM 1939 C C . GLN A 1 230 ? -23.653 -17.735 67.253 1.00 84.50 230 GLN A C 1
ATOM 1941 O O . GLN A 1 230 ? -22.560 -18.304 67.233 1.00 84.50 230 GLN A O 1
ATOM 1946 N N . LYS A 1 231 ? -23.884 -16.627 67.967 1.00 77.19 231 LYS A N 1
ATOM 1947 C CA . LYS A 1 231 ? -22.920 -15.988 68.875 1.00 77.19 231 LYS A CA 1
ATOM 1948 C C . LYS A 1 231 ? -23.133 -16.430 70.321 1.00 77.19 231 LYS A C 1
ATOM 1950 O O . LYS A 1 231 ? -22.108 -16.618 71.011 1.00 77.19 231 LYS A O 1
#

Sequence (231 aa):
PRKPSESVKTSHKLFEQMKESEQREEKLKKQTYSNVTEQQEQRKLKMKEKQEKLQTLREKKKQDDELTSKGQELLELGNQKLKQKEFDEAKNLYNQAIGLFTQLGWYDQIAILKNEIRNIELYKREEELKLKKASYSKIKEEQDFQKRVSDVLNEKQKHQTKLQERQKAIPPEIKNKLEKVELIRAKADKEESMNNFPRVLSRYQYIQSLYNSIPKDIIDLTEEIRLIEQK

Mean predicted aligned error: 12.82 Å

pLDDT: mean 90.97, std 9.85, range [43.09, 98.5]

Organism: NCBI:txid412755

Foldseek 3Di:
DDDDDPVVVVVVVVVVVVVVVVVVVVVVVVVVVVVVVVVVVVVVVVVVVVVVVVVVVVVVVVVLVVLVVQLVVLQVVLVVCVVVLVLVSSLVSLVVSLVSVVVVVVVVSNVVSVVVNVVSVVVNVVVVVVVVVVVVVVVVVVVVVVVVVVVVVVVVVVVVVVVVVLVVPPPVVLVVLVVVLVVLQVVLVVVVVVVVVVSNLVSLVVSLVSVVPDDCVSPNCPVVNVVSVVD